Protein AF-A0A6S4QCV6-F1 (afdb_monomer_lite)

Radius of gyration: 23.63 Å; chains: 1; bounding box: 68×60×71 Å

Sequence (321 aa):
MRILWLSKLSMKSLEKSSGHCVLSWNPIVKKLLGVVIVMAWLGLLGCGGGIDGEETAILPGNSSDLCLVDSFVTAVLVFPANDLSHMRRGTLTICAVSGVPSNKIEHAARVAAQWLDNDQDGSIDNTNVAMNLLSNRATVFLLQTASQEEFIENQLAAKYSDPDNLGVMFQTLYATETHLISTLAERDASGEEIHHILSDSGWENVGNFSQRLDAAYNEATNSTPSLWVYNDPTCNRECQKTEFLYTSVAAYLGSEPDLQANELKIPAADRTGQASAQAWLNANLEQIYNLIHTTTGYPNQIWPNGQYPHTQNIVIESTSP

Secondary structure (DSSP, 8-state):
-----------------------PPPTTGGGS------------------------------GGGTS-STTEEEEEE----TT-TT--S-SEEEEEETTS-HHHHHHHHHHHHHHHSSS-SSS-S-HHHHHHHHHTT-EEEEES-HHHHHHHHHHHHHHHT-TT--SS-EEEEETTT--SS--SSS--THHHHHHHHIIIIIITTSTTHHHHHHHHHHHHHHT-TTTB----TT--HHHHHHHHHHHHHHHHHT-TTGGGSSSB---GGG-SSHHHHHHHHHHH-HHHHHHHHHSTTSS-S----S--S-GGG-EEE----

Structure (mmCIF, N/CA/C/O backbone):
data_AF-A0A6S4QCV6-F1
#
_entry.id   AF-A0A6S4QCV6-F1
#
loop_
_atom_site.group_PDB
_atom_site.id
_atom_site.type_symbol
_atom_site.label_atom_id
_atom_site.label_alt_id
_atom_site.label_comp_id
_atom_site.label_asym_id
_atom_site.label_entity_id
_atom_site.label_seq_id
_atom_site.pdbx_PDB_ins_code
_atom_site.Cartn_x
_atom_site.Cartn_y
_atom_site.Cartn_z
_atom_site.occupancy
_atom_site.B_iso_or_equiv
_atom_site.auth_seq_id
_atom_site.auth_comp_id
_atom_site.auth_asym_id
_atom_site.auth_atom_id
_atom_site.pdbx_PDB_model_num
ATOM 1 N N . MET A 1 1 ? 4.907 12.580 5.382 1.00 33.19 1 MET A N 1
ATOM 2 C CA . MET A 1 1 ? 4.238 11.406 5.999 1.00 33.19 1 MET A CA 1
ATOM 3 C C . MET A 1 1 ? 5.115 10.872 7.136 1.00 33.19 1 MET A C 1
ATOM 5 O O . MET A 1 1 ? 6.306 10.686 6.910 1.00 33.19 1 MET A O 1
ATOM 9 N N . ARG A 1 2 ? 4.624 10.737 8.380 1.00 27.62 2 ARG A N 1
ATOM 10 C CA . ARG A 1 2 ? 5.453 10.316 9.535 1.00 27.62 2 ARG A CA 1
ATOM 11 C C . ARG A 1 2 ? 5.216 8.845 9.873 1.00 27.62 2 ARG A C 1
ATOM 13 O O . ARG A 1 2 ? 4.431 8.528 10.751 1.00 27.62 2 ARG A O 1
ATOM 20 N N . ILE A 1 3 ? 5.967 7.953 9.237 1.00 35.06 3 ILE A N 1
ATOM 21 C CA . ILE A 1 3 ? 6.127 6.589 9.752 1.00 35.06 3 ILE A CA 1
ATOM 22 C C . ILE A 1 3 ? 7.257 6.637 10.794 1.00 35.06 3 ILE A C 1
ATOM 24 O O . ILE A 1 3 ? 8.436 6.797 10.460 1.00 35.06 3 ILE A O 1
ATOM 28 N N . LEU A 1 4 ? 6.902 6.586 12.080 1.00 29.02 4 LEU A N 1
ATOM 29 C CA . LEU A 1 4 ? 7.851 6.561 13.197 1.00 29.02 4 LEU A CA 1
ATOM 30 C C . LEU A 1 4 ? 8.534 5.184 13.282 1.00 29.02 4 LEU A C 1
ATOM 32 O O . LEU A 1 4 ? 8.076 4.299 13.993 1.00 29.02 4 LEU A O 1
ATOM 36 N N . TRP A 1 5 ? 9.669 5.017 12.598 1.00 32.56 5 TRP A N 1
ATOM 37 C CA . TRP A 1 5 ? 10.605 3.917 12.862 1.00 32.56 5 TRP A CA 1
ATOM 38 C C . TRP A 1 5 ? 11.826 4.415 13.641 1.00 32.56 5 TRP A C 1
ATOM 40 O O . TRP A 1 5 ? 12.666 5.172 13.144 1.00 32.56 5 TRP A O 1
ATOM 50 N N . LEU A 1 6 ? 11.944 3.953 14.885 1.00 28.02 6 LEU A N 1
ATOM 51 C CA . LEU A 1 6 ? 13.104 4.154 15.748 1.00 28.02 6 LEU A CA 1
ATOM 52 C C . LEU A 1 6 ? 14.199 3.140 15.419 1.00 28.02 6 LEU A C 1
ATOM 54 O O . LEU A 1 6 ? 14.321 2.094 16.050 1.00 28.02 6 LEU A O 1
ATOM 58 N N . SER A 1 7 ? 15.066 3.473 14.466 1.00 23.92 7 SER A N 1
ATOM 59 C CA . SER A 1 7 ? 16.320 2.742 14.273 1.00 23.92 7 SER A CA 1
ATOM 60 C C . SER A 1 7 ? 17.499 3.542 14.834 1.00 23.92 7 SER A C 1
ATOM 62 O O . SER A 1 7 ? 18.090 4.387 14.157 1.00 23.92 7 SER A O 1
ATOM 64 N N . LYS A 1 8 ? 17.903 3.260 16.074 1.00 28.30 8 LYS A N 1
ATOM 65 C CA . LYS A 1 8 ? 19.250 3.594 16.559 1.00 28.30 8 LYS A CA 1
ATOM 66 C C . LYS A 1 8 ? 19.809 2.428 17.347 1.00 28.30 8 LYS A C 1
ATOM 68 O O . LYS A 1 8 ? 19.579 2.353 18.539 1.00 28.30 8 LYS A O 1
ATOM 73 N N . LEU A 1 9 ? 20.639 1.611 16.705 1.00 25.14 9 LEU A N 1
ATOM 74 C CA . LEU A 1 9 ? 21.784 0.967 17.352 1.00 25.14 9 LEU A CA 1
ATOM 75 C C . LEU A 1 9 ? 22.876 0.743 16.293 1.00 25.14 9 LEU A C 1
ATOM 77 O O . LEU A 1 9 ? 22.906 -0.242 15.566 1.00 25.14 9 LEU A O 1
ATOM 81 N N . SER A 1 10 ? 23.774 1.724 16.198 1.00 26.28 10 SER A N 1
ATOM 82 C CA . SER A 1 10 ? 25.042 1.626 15.475 1.00 26.28 10 SER A CA 1
ATOM 83 C C . SER A 1 10 ? 26.032 0.831 16.334 1.00 26.28 10 SER A C 1
ATOM 85 O O . SER A 1 10 ? 26.382 1.259 17.435 1.00 26.28 10 SER A O 1
ATOM 87 N N . MET A 1 11 ? 26.491 -0.323 15.843 1.00 22.55 11 MET A N 1
ATOM 88 C CA . MET A 1 11 ? 27.615 -1.057 16.433 1.00 22.55 11 MET A CA 1
ATOM 89 C C . MET A 1 11 ? 28.914 -0.277 16.196 1.00 22.55 11 MET A C 1
ATOM 91 O O . MET A 1 11 ? 29.444 -0.257 15.086 1.00 22.55 11 MET A O 1
ATOM 95 N N . LYS A 1 12 ? 29.463 0.340 17.248 1.00 27.97 12 LYS A N 1
ATOM 96 C CA . LYS A 1 12 ? 30.867 0.768 17.263 1.00 27.97 12 LYS A CA 1
ATOM 97 C C . LYS A 1 12 ? 31.757 -0.385 17.737 1.00 27.97 12 LYS A C 1
ATOM 99 O O . LYS A 1 12 ? 31.546 -0.951 18.803 1.00 27.97 12 LYS A O 1
ATOM 104 N N . SER A 1 13 ? 32.739 -0.688 16.893 1.00 25.78 13 SER A N 1
ATOM 105 C CA . SER A 1 13 ? 33.947 -1.495 17.099 1.00 25.78 13 SER A CA 1
ATOM 106 C C . SER A 1 13 ? 34.494 -1.513 18.539 1.00 25.78 13 SER A C 1
ATOM 108 O O . SER A 1 13 ? 34.640 -0.460 19.157 1.00 25.78 13 SER A O 1
ATOM 110 N N . LEU A 1 14 ? 34.877 -2.701 19.028 1.00 26.27 14 LEU A N 1
ATOM 111 C CA . LEU A 1 14 ? 35.610 -2.915 20.282 1.00 26.27 14 LEU A CA 1
ATOM 112 C C . LEU A 1 14 ? 37.099 -3.182 19.998 1.00 26.27 14 LEU A C 1
ATOM 114 O O . LEU A 1 14 ? 37.444 -4.188 19.380 1.00 26.27 14 LEU A O 1
ATOM 118 N N . GLU A 1 15 ? 37.975 -2.314 20.509 1.00 27.70 15 GLU A N 1
ATOM 119 C CA . GLU A 1 15 ? 39.408 -2.583 20.684 1.00 27.70 15 GLU A CA 1
ATOM 120 C C . GLU A 1 15 ? 39.693 -3.182 22.074 1.00 27.70 15 GLU A C 1
ATOM 122 O O . GLU A 1 15 ? 38.931 -3.021 23.027 1.00 27.70 15 GLU A O 1
ATOM 127 N N . LYS A 1 16 ? 40.807 -3.911 22.176 1.00 29.66 16 LYS A N 1
ATOM 128 C CA . LYS A 1 16 ? 41.158 -4.831 23.266 1.00 29.66 16 LYS A CA 1
ATOM 129 C C . LYS A 1 16 ? 42.363 -4.289 24.047 1.00 29.66 16 LYS A C 1
ATOM 131 O O . LYS A 1 16 ? 43.403 -4.088 23.429 1.00 29.66 16 LYS A O 1
ATOM 136 N N . SER A 1 17 ? 42.309 -4.186 25.383 1.00 28.61 17 SER A N 1
ATOM 137 C CA . SER A 1 17 ? 43.532 -4.276 26.207 1.00 28.61 17 SER A CA 1
ATOM 138 C C . SER A 1 17 ? 43.306 -4.689 27.677 1.00 28.61 17 SER A C 1
ATOM 140 O O . SER A 1 17 ? 42.372 -4.267 28.350 1.00 28.61 17 SER A O 1
ATOM 142 N N . SER A 1 18 ? 44.215 -5.566 28.130 1.00 32.34 18 SER A N 1
ATOM 143 C CA . SER A 1 18 ? 44.659 -5.859 29.509 1.00 32.34 18 SER A CA 1
ATOM 144 C C . SER A 1 18 ? 43.649 -6.313 30.583 1.00 32.34 18 SER A C 1
ATOM 146 O O . SER A 1 18 ? 43.417 -5.641 31.578 1.00 32.34 18 SER A O 1
ATOM 148 N N . GLY A 1 19 ? 43.170 -7.553 30.446 1.00 42.94 19 GLY A N 1
ATOM 149 C CA . GLY A 1 19 ? 43.656 -8.651 31.295 1.00 42.94 19 GLY A CA 1
ATOM 150 C C . GLY A 1 19 ? 43.330 -8.674 32.792 1.00 42.94 19 GLY A C 1
ATOM 151 O O . GLY A 1 19 ? 44.271 -8.753 33.558 1.00 42.94 19 GLY A O 1
ATOM 152 N N . HIS A 1 20 ? 42.058 -8.764 33.197 1.00 31.47 20 HIS A N 1
ATOM 153 C CA . HIS A 1 20 ? 41.617 -9.448 34.432 1.00 31.47 20 HIS A CA 1
ATOM 154 C C . HIS A 1 20 ? 40.180 -9.984 34.230 1.00 31.47 20 HIS A C 1
ATOM 156 O O . HIS A 1 20 ? 39.293 -9.235 33.830 1.00 31.47 20 HIS A O 1
ATOM 162 N N . CYS A 1 21 ? 39.938 -11.282 34.469 1.00 26.16 21 CYS A N 1
ATOM 163 C CA . CYS A 1 21 ? 38.606 -11.897 34.364 1.00 26.16 21 CYS A CA 1
ATOM 164 C C . CYS A 1 21 ? 37.824 -11.724 35.674 1.00 26.16 21 CYS A C 1
ATOM 166 O O . CYS A 1 21 ? 38.122 -12.386 36.665 1.00 26.16 21 CYS A O 1
ATOM 168 N N . VAL A 1 22 ? 36.796 -10.877 35.656 1.00 29.66 22 VAL A N 1
ATOM 169 C CA . VAL A 1 22 ? 35.708 -10.867 36.642 1.00 29.66 22 VAL A CA 1
ATOM 170 C C . VAL A 1 22 ? 34.430 -11.205 35.880 1.00 29.66 22 VAL A C 1
ATOM 172 O O . VAL A 1 22 ? 34.090 -10.521 34.918 1.00 29.66 22 VAL A O 1
ATOM 175 N N . LEU A 1 23 ? 33.731 -12.268 36.283 1.00 26.03 23 LEU A N 1
ATOM 176 C CA . LEU A 1 23 ? 32.391 -12.578 35.779 1.00 26.03 23 LEU A CA 1
ATOM 177 C C . LEU A 1 23 ? 31.401 -11.561 36.365 1.00 26.03 23 LEU A C 1
ATOM 179 O O . LEU A 1 23 ? 30.825 -11.791 37.427 1.00 26.03 23 LEU A O 1
ATOM 183 N N . SER A 1 24 ? 31.210 -10.431 35.685 1.00 29.61 24 SER A N 1
ATOM 184 C CA . SER A 1 24 ? 30.018 -9.602 35.859 1.00 29.61 24 SER A CA 1
ATOM 185 C C . SER A 1 24 ? 29.002 -9.992 34.786 1.00 29.61 24 SER A C 1
ATOM 187 O O . SER A 1 24 ? 29.284 -10.003 33.589 1.00 29.61 24 SER A O 1
ATOM 189 N N . TRP A 1 25 ? 27.811 -10.392 35.222 1.00 29.80 25 TRP A N 1
ATOM 190 C CA . TRP A 1 25 ? 26.734 -10.763 34.315 1.00 29.80 25 TRP A CA 1
ATOM 191 C C . TRP A 1 25 ? 25.983 -9.509 33.870 1.00 29.80 25 TRP A C 1
ATOM 193 O O . TRP A 1 25 ? 25.491 -8.745 34.699 1.00 29.80 25 TRP A O 1
ATOM 203 N N . ASN A 1 26 ? 25.869 -9.326 32.554 1.00 30.88 26 ASN A N 1
ATOM 204 C CA . ASN A 1 26 ? 24.951 -8.373 31.940 1.00 30.88 26 ASN A CA 1
ATOM 205 C C . ASN A 1 26 ? 23.501 -8.872 32.154 1.00 30.88 26 ASN A C 1
ATOM 207 O O . ASN A 1 26 ? 23.207 -10.017 31.792 1.00 30.88 26 ASN A O 1
ATOM 211 N N . PRO A 1 27 ? 22.583 -8.062 32.717 1.00 34.72 27 PRO A N 1
ATOM 212 C CA . PRO A 1 27 ? 21.213 -8.486 33.019 1.00 34.72 27 PRO A CA 1
ATOM 213 C C . PRO A 1 27 ? 20.354 -8.829 31.785 1.00 34.72 27 PRO A C 1
ATOM 215 O O . PRO A 1 27 ? 19.259 -9.362 31.949 1.00 34.72 27 PRO A O 1
ATOM 218 N N . ILE A 1 28 ? 20.843 -8.613 30.561 1.00 38.59 28 ILE A N 1
ATOM 219 C CA . ILE A 1 28 ? 20.103 -8.893 29.318 1.00 38.59 28 ILE A CA 1
ATOM 220 C C . ILE A 1 28 ? 20.232 -10.364 28.860 1.00 38.59 28 ILE A C 1
ATOM 222 O O . ILE A 1 28 ? 19.346 -10.884 28.189 1.00 38.59 28 ILE A O 1
ATOM 226 N N . VAL A 1 29 ? 21.253 -11.111 29.298 1.00 34.09 29 VAL A N 1
ATOM 227 C CA . VAL A 1 29 ? 21.461 -12.511 28.848 1.00 34.09 29 VAL A CA 1
ATOM 228 C C . VAL A 1 29 ? 20.563 -13.522 29.590 1.00 34.09 29 VAL A C 1
ATOM 230 O O . VAL A 1 29 ? 20.443 -14.674 29.183 1.00 34.09 29 VAL A O 1
ATOM 233 N N . LYS A 1 30 ? 19.837 -13.102 30.637 1.00 31.70 30 LYS A N 1
ATOM 234 C CA . LYS A 1 30 ? 18.899 -13.977 31.368 1.00 31.70 30 LYS A CA 1
ATOM 235 C C . LYS A 1 30 ? 17.559 -14.236 30.665 1.00 31.70 30 LYS A C 1
ATOM 237 O O . LYS A 1 30 ? 16.805 -15.068 31.156 1.00 31.70 30 LYS A O 1
ATOM 242 N N . LYS A 1 31 ? 17.246 -13.569 29.548 1.00 36.56 31 LYS A N 1
ATOM 243 C CA . LYS A 1 31 ? 15.941 -13.717 28.871 1.00 36.56 31 LYS A CA 1
ATOM 244 C C . LYS A 1 31 ? 15.960 -14.444 27.521 1.00 36.56 31 LYS A C 1
ATOM 246 O O . LYS A 1 31 ? 14.907 -14.552 26.912 1.00 36.56 31 LYS A O 1
ATOM 251 N N . LEU A 1 32 ? 17.096 -14.995 27.075 1.00 33.38 32 LEU A N 1
ATOM 252 C CA . LEU A 1 32 ? 17.177 -15.674 25.766 1.00 33.38 32 LEU A CA 1
ATOM 253 C C . LEU A 1 32 ? 17.722 -17.112 25.770 1.00 33.38 32 LEU A C 1
ATOM 255 O O . LEU A 1 32 ? 17.816 -17.717 24.710 1.00 33.38 32 LEU A O 1
ATOM 259 N N . LEU A 1 33 ? 17.996 -17.720 26.928 1.00 35.09 33 LEU A N 1
ATOM 260 C CA . LEU A 1 33 ? 18.193 -19.174 27.022 1.00 35.09 33 LEU A CA 1
ATOM 261 C C . LEU A 1 33 ? 17.576 -19.718 28.318 1.00 35.09 33 LEU A C 1
ATOM 263 O O . LEU A 1 33 ? 18.240 -19.856 29.344 1.00 35.09 33 LEU A O 1
ATOM 267 N N . GL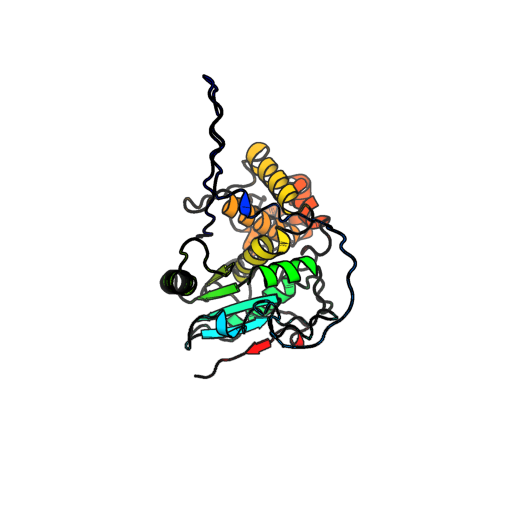Y A 1 34 ? 16.279 -20.024 28.253 1.00 27.00 34 GLY A N 1
ATOM 268 C CA . GLY A 1 34 ? 15.604 -20.911 29.195 1.00 27.00 34 GLY A CA 1
ATOM 269 C C . GLY A 1 34 ? 15.954 -22.354 28.850 1.00 27.00 34 GLY A C 1
ATOM 270 O O . GLY A 1 34 ? 15.522 -22.897 27.841 1.00 27.00 34 GLY A O 1
ATOM 271 N N . VAL A 1 35 ? 16.820 -22.928 29.669 1.00 32.28 35 VAL A N 1
ATOM 272 C CA . VAL A 1 35 ? 17.455 -24.230 29.510 1.00 32.28 35 VAL A CA 1
ATOM 273 C C . VAL A 1 35 ? 16.445 -25.379 29.658 1.00 32.28 35 VAL A C 1
ATOM 275 O O . VAL A 1 35 ? 15.778 -25.500 30.683 1.00 32.28 35 VAL A O 1
ATOM 278 N N . VAL A 1 36 ? 16.426 -26.292 28.680 1.00 32.59 36 VAL A N 1
ATOM 279 C CA . VAL A 1 36 ? 15.958 -27.676 28.851 1.00 32.59 36 VAL A CA 1
ATOM 280 C C . VAL A 1 36 ? 16.928 -28.381 29.808 1.00 32.59 36 VAL A C 1
ATOM 282 O O . VAL A 1 36 ? 17.986 -28.850 29.397 1.00 32.59 36 VAL A O 1
ATOM 285 N N . ILE A 1 37 ? 16.602 -28.429 31.102 1.00 29.22 37 ILE A N 1
ATOM 286 C CA . ILE A 1 37 ? 17.205 -29.382 32.045 1.00 29.22 37 ILE A CA 1
ATOM 287 C C . ILE A 1 37 ? 16.199 -30.516 32.225 1.00 29.22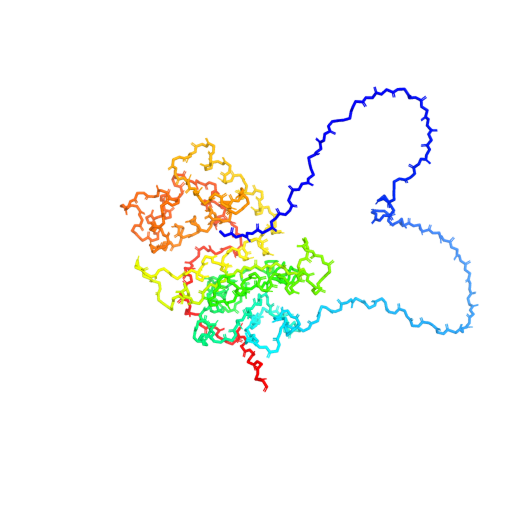 37 ILE A C 1
ATOM 289 O O . ILE A 1 37 ? 15.231 -30.412 32.973 1.00 29.22 37 ILE A O 1
ATOM 293 N N . VAL A 1 38 ? 16.445 -31.620 31.522 1.00 29.52 38 VAL A N 1
ATOM 294 C CA . VAL A 1 38 ? 15.865 -32.921 31.855 1.00 29.52 38 VAL A CA 1
ATOM 295 C C . VAL A 1 38 ? 16.668 -33.462 33.036 1.00 29.52 38 VAL A C 1
ATOM 297 O O . VAL A 1 38 ? 17.758 -33.999 32.863 1.00 29.52 38 VAL A O 1
ATOM 300 N N . MET A 1 39 ? 16.150 -33.294 34.250 1.00 30.69 39 MET A N 1
ATOM 301 C CA . MET A 1 39 ? 16.602 -34.051 35.417 1.00 30.69 39 MET A CA 1
ATOM 302 C C . MET A 1 39 ? 15.559 -35.123 35.703 1.00 30.69 39 MET A C 1
ATOM 304 O O . MET A 1 39 ? 14.473 -34.848 36.205 1.00 30.69 39 MET A O 1
ATOM 308 N N . ALA A 1 40 ? 15.898 -36.357 35.340 1.00 30.25 40 ALA A N 1
ATOM 309 C CA . ALA A 1 40 ? 15.149 -37.539 35.719 1.00 30.25 40 ALA A CA 1
ATOM 310 C C . ALA A 1 40 ? 15.237 -37.744 37.238 1.00 30.25 40 ALA A C 1
ATOM 312 O O . ALA A 1 40 ? 16.329 -37.944 37.765 1.00 30.25 40 ALA A O 1
ATOM 313 N N . TRP A 1 41 ? 14.092 -37.756 37.920 1.00 25.47 41 TRP A N 1
ATOM 314 C CA . TRP A 1 41 ? 13.926 -38.400 39.222 1.00 25.47 41 TRP A CA 1
ATOM 315 C C . TRP A 1 41 ? 12.575 -39.123 39.257 1.00 25.47 41 TRP A C 1
ATOM 317 O O . TRP A 1 41 ? 11.513 -38.520 39.133 1.00 25.47 41 TRP A O 1
ATOM 327 N N . LEU A 1 42 ? 12.652 -40.448 39.385 1.00 31.55 42 LEU A N 1
ATOM 328 C CA . LEU A 1 42 ? 11.553 -41.358 39.702 1.00 31.55 42 LEU A CA 1
ATOM 329 C C . LEU A 1 42 ? 11.136 -41.174 41.170 1.00 31.55 42 LEU A C 1
ATOM 331 O O . LEU A 1 42 ? 11.999 -41.187 42.046 1.00 31.55 42 LEU A O 1
ATOM 335 N N . GLY A 1 43 ? 9.831 -41.101 41.455 1.00 28.83 43 GLY A N 1
ATOM 336 C CA . GLY A 1 43 ? 9.325 -41.157 42.832 1.00 28.83 43 GLY A CA 1
ATOM 337 C C . GLY A 1 43 ? 7.820 -40.914 42.985 1.00 28.83 43 GLY A C 1
ATOM 338 O O . GLY A 1 43 ? 7.352 -39.794 42.867 1.00 28.83 43 GLY A O 1
ATOM 339 N N . LEU A 1 44 ? 7.099 -42.001 43.255 1.00 30.12 44 LEU A N 1
ATOM 340 C CA . LEU A 1 44 ? 5.659 -42.206 43.475 1.00 30.12 44 LEU A CA 1
ATOM 341 C C . LEU A 1 44 ? 4.894 -41.252 44.435 1.00 30.12 44 LEU A C 1
ATOM 343 O O . LEU A 1 44 ? 5.386 -40.917 45.504 1.00 30.12 44 LEU A O 1
ATOM 347 N N . LEU A 1 45 ? 3.615 -41.034 44.072 1.00 31.78 45 LEU A N 1
ATOM 348 C CA . LEU A 1 45 ? 2.367 -40.963 44.875 1.00 31.78 45 LEU A CA 1
ATOM 349 C C . LEU A 1 45 ? 2.255 -40.007 46.085 1.00 31.78 45 LEU A C 1
ATOM 351 O O . LEU A 1 45 ? 2.879 -40.213 47.120 1.00 31.78 45 LEU A O 1
ATOM 355 N N . GLY A 1 46 ? 1.251 -39.117 46.038 1.00 25.36 46 GLY A N 1
ATOM 356 C CA . GLY A 1 46 ? 0.617 -38.558 47.242 1.00 25.36 46 GLY A CA 1
ATOM 357 C C . GLY A 1 46 ? -0.267 -37.332 46.986 1.00 25.36 46 GLY A C 1
ATOM 358 O O . GLY A 1 46 ? 0.224 -36.301 46.554 1.00 25.36 46 GLY A O 1
ATOM 359 N N . CYS A 1 47 ? -1.569 -37.461 47.249 1.00 28.30 47 CYS A N 1
ATOM 360 C CA . CYS A 1 47 ? -2.630 -36.471 47.039 1.00 28.30 47 CYS A CA 1
ATOM 361 C C . CYS A 1 47 ? -2.438 -35.113 47.744 1.00 28.30 47 CYS A C 1
ATOM 363 O O . CYS A 1 47 ? -2.054 -35.076 48.910 1.00 28.30 47 CYS A O 1
ATOM 365 N N . GLY A 1 48 ? -2.948 -34.045 47.114 1.00 26.69 48 GLY A N 1
ATOM 366 C CA . GLY A 1 48 ? -3.601 -32.937 47.823 1.00 26.69 48 GLY A CA 1
ATOM 367 C C . GLY A 1 48 ? -3.110 -31.530 47.477 1.00 26.69 48 GLY A C 1
ATOM 368 O O . GLY A 1 48 ? -1.943 -31.216 47.663 1.00 26.69 48 GLY A O 1
ATOM 369 N N . GLY A 1 49 ? -4.054 -30.666 47.087 1.00 25.12 49 GLY A N 1
ATOM 370 C CA . GLY A 1 49 ? -3.910 -29.207 47.129 1.00 25.12 49 GLY A CA 1
ATOM 371 C C . GLY A 1 49 ? -3.799 -28.555 45.756 1.00 25.12 49 GLY A C 1
ATOM 372 O O . GLY A 1 49 ? -2.741 -28.583 45.140 1.00 25.12 49 GLY A O 1
ATOM 373 N N . GLY A 1 50 ? -4.905 -27.973 45.289 1.00 31.92 50 GLY A N 1
ATOM 374 C CA . GLY A 1 50 ? -4.949 -27.203 44.053 1.00 31.92 50 GLY A CA 1
ATOM 375 C C . GLY A 1 50 ? -4.107 -25.934 44.124 1.00 31.92 50 GLY A C 1
ATOM 376 O O . GLY A 1 50 ? -4.002 -25.307 45.177 1.00 31.92 50 GLY A O 1
ATOM 377 N N . ILE A 1 51 ? -3.557 -25.559 42.975 1.00 29.23 51 ILE A N 1
ATOM 378 C CA . ILE A 1 51 ? -3.252 -24.174 42.644 1.00 29.23 51 ILE A CA 1
ATOM 379 C C . ILE A 1 51 ? -3.500 -24.047 41.147 1.00 29.23 51 ILE A C 1
ATOM 381 O O . ILE A 1 51 ? -2.779 -24.623 40.331 1.00 29.23 51 ILE A O 1
ATOM 385 N N . ASP A 1 52 ? -4.576 -23.345 40.827 1.00 31.66 52 ASP A N 1
ATOM 386 C CA . ASP A 1 52 ? -4.870 -22.858 39.495 1.00 31.66 52 ASP A CA 1
ATOM 387 C C . ASP A 1 52 ? -3.724 -21.936 39.068 1.00 31.66 52 ASP A C 1
ATOM 389 O O . ASP A 1 52 ? -3.313 -21.027 39.792 1.00 31.66 52 ASP A O 1
ATOM 393 N N . GLY A 1 53 ? -3.173 -22.219 37.900 1.00 27.42 53 GLY A N 1
ATOM 394 C CA . GLY A 1 53 ? -2.072 -21.484 37.300 1.00 27.42 53 GLY A CA 1
ATOM 395 C C . GLY A 1 53 ? -2.071 -21.744 35.808 1.00 27.42 53 GLY A C 1
ATOM 396 O O . GLY A 1 53 ? -1.046 -22.100 35.237 1.00 27.42 53 GLY A O 1
ATOM 397 N N . GLU A 1 54 ? -3.254 -21.650 35.201 1.00 28.83 54 GLU A N 1
ATOM 398 C CA . GLU A 1 54 ? -3.371 -21.449 33.769 1.00 28.83 54 GLU A CA 1
ATOM 399 C C . GLU A 1 54 ? -2.637 -20.137 33.480 1.00 28.83 54 GLU A C 1
ATOM 401 O O . GLU A 1 54 ? -3.037 -19.061 33.936 1.00 28.83 54 GLU A O 1
ATOM 406 N N . GLU A 1 55 ? -1.483 -20.246 32.825 1.00 26.44 55 GLU A N 1
ATOM 407 C CA . GLU A 1 55 ? -0.821 -19.120 32.192 1.00 26.44 55 GLU A CA 1
ATOM 408 C C . GLU A 1 55 ? -1.835 -18.562 31.197 1.00 26.44 55 GLU A C 1
ATOM 410 O O . GLU A 1 55 ? -2.033 -19.084 30.101 1.00 26.44 55 GLU A O 1
ATOM 415 N N . THR A 1 56 ? -2.576 -17.556 31.656 1.00 25.16 56 THR A N 1
ATOM 416 C CA . THR A 1 56 ? -3.510 -16.798 30.844 1.00 25.16 56 THR A CA 1
ATOM 417 C C . THR A 1 56 ? -2.666 -16.109 29.792 1.00 25.16 56 THR A C 1
ATOM 419 O O . THR A 1 56 ? -2.099 -15.039 30.011 1.00 25.16 56 THR A O 1
ATOM 422 N N . ALA A 1 57 ? -2.555 -16.750 28.629 1.00 24.70 57 ALA A N 1
ATOM 423 C CA . ALA A 1 57 ? -2.278 -16.042 27.401 1.00 24.70 57 ALA A CA 1
ATOM 424 C C . ALA A 1 57 ? -3.217 -14.835 27.413 1.00 24.70 57 ALA A C 1
ATOM 426 O O . ALA A 1 57 ? -4.436 -15.003 27.514 1.00 24.70 57 ALA A O 1
ATOM 427 N N . ILE A 1 58 ? -2.653 -13.627 27.420 1.00 27.75 58 ILE A N 1
ATOM 428 C CA . ILE A 1 58 ? -3.432 -12.405 27.269 1.00 27.75 58 ILE A CA 1
ATOM 429 C C . ILE A 1 58 ? -4.127 -12.558 25.921 1.00 27.75 58 ILE A C 1
ATOM 431 O O . ILE A 1 58 ? -3.516 -12.350 24.873 1.00 27.75 58 ILE A O 1
ATOM 435 N N . LEU A 1 59 ? -5.385 -13.002 25.949 1.00 31.27 59 LEU A N 1
ATOM 436 C CA . LEU A 1 59 ? -6.246 -12.991 24.785 1.00 31.27 59 LEU A CA 1
ATOM 437 C C . LEU A 1 59 ? -6.239 -11.541 24.325 1.00 31.27 59 LEU A C 1
ATOM 439 O O . LEU A 1 59 ? -6.552 -10.650 25.126 1.00 31.27 59 LEU A O 1
ATOM 443 N N . PRO A 1 60 ? -5.819 -11.257 23.091 1.00 39.12 60 PRO A N 1
ATOM 444 C CA . PRO A 1 60 ? -5.795 -9.883 22.666 1.00 39.12 60 PRO A CA 1
ATOM 445 C C . PRO A 1 60 ? -7.277 -9.424 22.691 1.00 39.12 60 PRO A C 1
ATOM 447 O O . PRO A 1 60 ? -8.143 -10.087 22.124 1.00 39.12 60 PRO A O 1
ATOM 450 N N . GLY A 1 61 ? -7.564 -8.300 23.380 1.00 39.81 61 GLY A N 1
ATOM 451 C CA . GLY A 1 61 ? -8.896 -7.699 23.654 1.00 39.81 61 GLY A CA 1
ATOM 452 C C . GLY A 1 61 ? -9.839 -7.417 22.462 1.00 39.81 61 GLY A C 1
ATOM 453 O O . GLY A 1 61 ? -9.666 -7.947 21.374 1.00 39.81 61 GLY A O 1
ATOM 454 N N . ASN A 1 62 ? -10.882 -6.616 22.617 1.00 48.09 62 ASN A N 1
ATOM 455 C CA . ASN A 1 62 ? -11.863 -6.420 21.538 1.00 48.09 62 ASN A CA 1
ATOM 456 C C . ASN A 1 62 ? -11.356 -5.418 20.469 1.00 48.09 62 ASN A C 1
ATOM 458 O O . ASN A 1 62 ? -10.476 -4.609 20.763 1.00 48.09 62 ASN A O 1
ATOM 462 N N . SER A 1 63 ? -11.894 -5.429 19.241 1.00 50.19 63 SER A N 1
ATOM 463 C CA . SER A 1 63 ? -11.629 -4.390 18.213 1.00 50.19 63 SER A CA 1
ATOM 464 C C . SER A 1 63 ? -11.958 -2.977 18.725 1.00 50.19 63 SER A C 1
ATOM 466 O O . SER A 1 63 ? -11.255 -2.016 18.419 1.00 50.19 63 SER A O 1
ATOM 468 N N . SER A 1 64 ? -12.962 -2.863 19.599 1.00 50.31 64 SER A N 1
ATOM 469 C CA . SER A 1 64 ? -13.315 -1.628 20.307 1.00 50.31 64 SER A CA 1
ATOM 470 C C . SER A 1 64 ? -12.184 -1.084 21.189 1.00 50.31 64 SER A C 1
ATOM 472 O O . SER A 1 64 ? -12.095 0.122 21.394 1.00 50.31 64 SER A O 1
ATOM 474 N N . ASP A 1 65 ? -11.272 -1.938 21.674 1.00 57.34 65 ASP A N 1
ATOM 475 C CA . ASP A 1 65 ? -10.138 -1.503 22.499 1.00 57.34 65 ASP A CA 1
ATOM 476 C C . ASP A 1 65 ? -9.019 -0.861 21.661 1.00 57.34 65 ASP A C 1
ATOM 478 O O . ASP A 1 65 ? -8.114 -0.238 22.226 1.00 57.34 65 ASP A O 1
ATOM 482 N N . LEU A 1 66 ? -9.044 -1.018 20.331 1.00 61.91 66 LEU A N 1
ATOM 483 C CA . LEU A 1 66 ? -8.068 -0.438 19.403 1.00 61.91 66 LEU A CA 1
ATOM 484 C C . LEU A 1 66 ? -8.430 0.988 18.984 1.00 61.91 66 LEU A C 1
ATOM 486 O O . LEU A 1 66 ? -7.543 1.832 18.938 1.00 61.91 66 LEU A O 1
ATOM 490 N N . CYS A 1 67 ? -9.714 1.291 18.771 1.00 69.31 67 CYS A N 1
ATOM 491 C CA . CYS A 1 67 ? -10.161 2.620 18.323 1.00 69.31 67 CYS A CA 1
ATOM 492 C C . CYS A 1 67 ? -10.253 3.684 19.437 1.00 69.31 67 CYS A C 1
ATOM 494 O O . CYS A 1 67 ? -10.832 4.745 19.238 1.00 69.31 67 CYS A O 1
ATOM 496 N N . LEU A 1 68 ? -9.635 3.398 20.587 1.00 57.44 68 LEU A N 1
ATOM 497 C CA . LEU A 1 68 ? -9.245 4.271 21.702 1.00 57.44 68 LEU A CA 1
ATOM 498 C C . LEU A 1 68 ? -10.244 5.249 22.341 1.00 57.44 68 LEU A C 1
ATOM 500 O O . LEU A 1 68 ? -9.885 5.799 23.384 1.00 57.44 68 LEU A O 1
ATOM 504 N N . VAL A 1 69 ? -11.450 5.493 21.826 1.00 50.22 69 VAL A N 1
ATOM 505 C CA . VAL A 1 69 ? -12.329 6.518 22.415 1.00 50.22 69 VAL A CA 1
ATOM 506 C C . VAL A 1 69 ? -13.809 6.304 22.085 1.00 50.22 69 VAL A C 1
ATOM 508 O O . VAL A 1 69 ? -14.148 5.922 20.967 1.00 50.22 69 VAL A O 1
ATOM 511 N N . ASP A 1 70 ? -14.691 6.678 23.019 1.00 46.31 70 ASP A N 1
ATOM 512 C CA . ASP A 1 70 ? -16.169 6.656 22.924 1.00 46.31 70 ASP A CA 1
ATOM 513 C C . ASP A 1 70 ? -16.753 7.614 21.848 1.00 46.31 70 ASP A C 1
ATOM 515 O O . ASP A 1 70 ? -17.918 8.000 21.886 1.00 46.31 70 ASP A O 1
ATOM 519 N N . SER A 1 71 ? -15.938 8.082 20.897 1.00 45.81 71 SER A N 1
ATOM 520 C CA . SER A 1 71 ? -16.292 9.070 19.859 1.00 45.81 71 SER A CA 1
ATOM 521 C C . SER A 1 71 ? -15.805 8.682 18.456 1.00 45.81 71 SER A C 1
ATOM 523 O O . SER A 1 71 ? -15.773 9.525 17.558 1.00 45.81 71 SER A O 1
ATOM 525 N N . PHE A 1 72 ? -15.401 7.427 18.265 1.00 51.41 72 PHE A N 1
ATOM 526 C CA . PHE A 1 72 ? -14.988 6.875 16.974 1.00 51.41 72 PHE A CA 1
ATOM 527 C C . PHE A 1 72 ? -16.067 5.941 16.440 1.00 51.41 72 PHE A C 1
ATOM 529 O O . PHE A 1 72 ? -16.709 5.251 17.226 1.00 51.41 72 PHE A O 1
ATOM 536 N N . VAL A 1 73 ? -16.244 5.912 15.117 1.00 50.53 73 VAL A N 1
ATOM 537 C CA . VAL A 1 73 ? 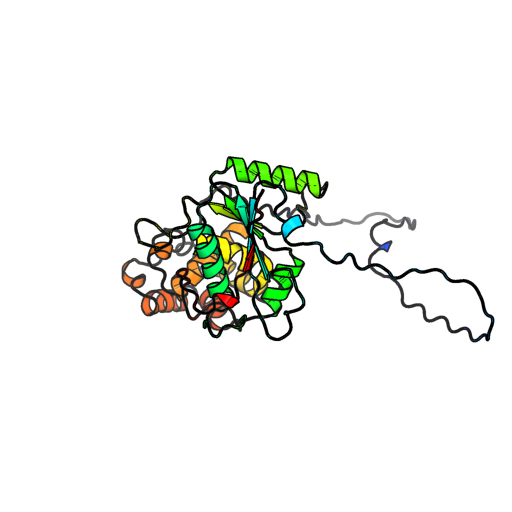-16.976 4.851 14.412 1.00 50.53 73 VAL A CA 1
ATOM 538 C C . VAL A 1 73 ? -15.947 3.801 14.004 1.00 50.53 73 VAL A C 1
ATOM 540 O O . VAL A 1 73 ? -14.969 4.119 13.323 1.00 50.53 73 VAL A O 1
ATOM 543 N N . THR A 1 74 ? -16.143 2.552 14.418 1.00 52.03 74 THR A N 1
ATOM 544 C CA . THR A 1 74 ? -15.226 1.454 14.098 1.00 52.03 74 THR A CA 1
ATOM 545 C C . THR A 1 74 ? -15.707 0.692 12.859 1.00 52.03 74 THR A C 1
ATOM 547 O O . THR A 1 74 ? -16.819 0.182 12.807 1.00 52.03 74 THR A O 1
ATOM 550 N N . ALA A 1 75 ? -14.860 0.555 11.845 1.00 50.06 75 ALA A N 1
ATOM 551 C CA . ALA A 1 75 ? -15.039 -0.443 10.796 1.00 50.06 75 ALA A CA 1
ATOM 552 C C . ALA A 1 75 ? -14.015 -1.568 10.997 1.00 50.06 75 ALA A C 1
ATOM 554 O O . ALA A 1 75 ? -12.819 -1.326 11.151 1.00 50.06 75 ALA A O 1
ATOM 555 N N . VAL A 1 76 ? -14.478 -2.817 11.017 1.00 54.34 76 VAL A N 1
ATOM 556 C CA . VAL A 1 76 ? -13.634 -3.999 11.225 1.00 54.34 76 VAL A CA 1
ATOM 557 C C . VAL A 1 76 ? -13.696 -4.871 9.975 1.00 54.34 76 VAL A C 1
ATOM 559 O O . VAL A 1 76 ? -14.747 -5.378 9.589 1.00 54.34 76 VAL A O 1
ATOM 562 N N . LEU A 1 77 ? -12.566 -5.092 9.312 1.00 50.75 77 LEU A N 1
ATOM 563 C CA . LEU A 1 77 ? -12.545 -5.974 8.145 1.00 50.75 77 LEU A CA 1
ATOM 564 C C . LEU A 1 77 ? -12.502 -7.433 8.585 1.00 50.75 77 LEU A C 1
ATOM 566 O O . LEU A 1 77 ? -11.439 -7.954 8.912 1.00 50.75 77 LEU A O 1
ATOM 570 N N . VAL A 1 78 ? -13.658 -8.093 8.612 1.00 50.41 78 VAL A N 1
ATOM 571 C CA . VAL A 1 78 ? -13.782 -9.506 8.988 1.00 50.41 78 VAL A CA 1
ATOM 572 C C . VAL A 1 78 ? -13.899 -10.352 7.725 1.00 50.41 78 VAL A C 1
ATOM 574 O O . VAL A 1 78 ? -14.995 -10.695 7.287 1.00 50.41 78 VAL A O 1
ATOM 577 N N . PHE A 1 79 ? -12.756 -10.712 7.145 1.00 44.91 79 PHE A N 1
ATOM 578 C CA . PHE A 1 79 ? -12.732 -11.689 6.064 1.00 44.91 79 PHE A CA 1
ATOM 579 C C . PHE A 1 79 ? -13.065 -13.081 6.614 1.00 44.91 79 PHE A C 1
ATOM 581 O O . PHE A 1 79 ? -12.428 -13.533 7.571 1.00 44.91 79 PHE A O 1
ATOM 588 N N . PRO A 1 80 ? -13.992 -13.823 6.000 1.00 37.41 80 PRO A N 1
ATOM 589 C CA . PRO A 1 80 ? -14.127 -15.245 6.204 1.00 37.41 80 PRO A CA 1
ATOM 590 C C . PRO A 1 80 ? -13.067 -15.933 5.345 1.00 37.41 80 PRO A C 1
ATOM 592 O O . PRO A 1 80 ? -13.367 -16.485 4.294 1.00 37.41 80 PRO A O 1
ATOM 595 N N . ALA A 1 81 ? -11.809 -15.941 5.779 1.00 36.22 81 ALA A N 1
ATOM 596 C CA . ALA A 1 81 ? -10.944 -17.001 5.286 1.00 36.22 81 ALA A CA 1
ATOM 597 C C . ALA A 1 81 ? -11.400 -18.292 5.970 1.00 36.22 81 ALA A C 1
ATOM 599 O O . ALA A 1 81 ? -11.551 -18.327 7.191 1.00 36.22 81 ALA A O 1
ATOM 600 N N . ASN A 1 82 ? -11.661 -19.317 5.169 1.00 41.69 82 ASN A N 1
ATOM 601 C CA . ASN A 1 82 ? -11.822 -20.713 5.560 1.00 41.69 82 ASN A CA 1
ATOM 602 C C . ASN A 1 82 ? -11.043 -21.057 6.852 1.00 41.69 82 ASN A C 1
ATOM 604 O O . ASN A 1 82 ? -9.853 -21.336 6.771 1.00 41.69 82 ASN A O 1
ATOM 608 N N . ASP A 1 83 ? -11.735 -21.057 8.005 1.00 42.88 83 ASP A N 1
ATOM 609 C CA . ASP A 1 83 ? -11.246 -21.356 9.375 1.00 42.88 83 ASP A CA 1
ATOM 610 C C . ASP A 1 83 ? -10.870 -20.164 10.309 1.00 42.88 83 ASP A C 1
ATOM 612 O O . ASP A 1 83 ? -10.498 -20.372 11.461 1.00 42.88 83 ASP A O 1
ATOM 616 N N . LEU A 1 84 ? -11.065 -18.896 9.910 1.00 47.38 84 LEU A N 1
ATOM 617 C CA . LEU A 1 84 ? -10.877 -17.711 10.786 1.00 47.38 84 LEU A CA 1
ATOM 618 C C . LEU A 1 84 ? -12.167 -17.193 11.449 1.00 47.38 84 LEU A C 1
ATOM 620 O O . LEU A 1 84 ? -12.155 -16.163 12.122 1.00 47.38 84 LEU A O 1
ATOM 624 N N . SER A 1 85 ? -13.275 -17.935 11.335 1.00 41.47 85 SER A N 1
ATOM 625 C CA . SER A 1 85 ? -14.598 -17.584 11.894 1.00 41.47 85 SER A CA 1
ATOM 626 C C . SER A 1 85 ? -14.622 -17.326 13.414 1.00 41.47 85 SER A C 1
ATOM 628 O O . SER A 1 85 ? -15.566 -16.738 13.940 1.00 41.47 85 SER A O 1
ATOM 630 N N . HIS A 1 86 ? -13.578 -17.748 14.132 1.00 39.78 86 HIS A N 1
ATOM 631 C CA . HIS A 1 86 ? -13.414 -17.556 15.574 1.00 39.78 86 HIS A CA 1
ATOM 632 C C . HIS A 1 86 ? -12.744 -16.226 15.940 1.00 39.78 86 HIS A C 1
ATOM 634 O O . HIS A 1 86 ? -12.796 -15.804 17.099 1.00 39.78 86 HIS A O 1
ATOM 640 N N . MET A 1 87 ? -12.132 -15.540 14.975 1.00 40.25 87 MET A N 1
ATOM 641 C CA . MET A 1 87 ? -11.488 -14.260 15.216 1.00 40.25 87 MET A CA 1
ATOM 642 C C . MET A 1 87 ? -12.505 -13.138 15.054 1.00 40.25 87 MET A C 1
ATOM 644 O O . MET A 1 87 ? -12.715 -12.595 13.979 1.00 40.25 87 MET A O 1
ATOM 648 N N . ARG A 1 88 ? -13.090 -12.722 16.182 1.00 43.41 88 ARG A N 1
ATOM 649 C CA . ARG A 1 88 ? -13.859 -11.466 16.312 1.00 43.41 88 ARG A CA 1
ATOM 650 C C . ARG A 1 88 ? -13.019 -10.195 16.072 1.00 43.41 88 ARG A C 1
ATOM 652 O O . ARG A 1 88 ? -13.477 -9.091 16.335 1.00 43.41 88 ARG A O 1
ATOM 659 N N . ARG A 1 89 ? -11.774 -10.346 15.620 1.00 52.56 89 ARG A N 1
ATOM 660 C CA . ARG A 1 89 ? -10.838 -9.279 15.276 1.00 52.56 89 ARG A CA 1
ATOM 661 C C . ARG A 1 89 ? -10.587 -9.365 13.785 1.00 52.56 89 ARG A C 1
ATOM 663 O O . ARG A 1 89 ? -10.074 -10.376 13.313 1.00 52.56 89 ARG A O 1
ATOM 670 N N . GLY A 1 90 ? -10.970 -8.316 13.073 1.00 61.19 90 GLY A N 1
ATOM 671 C CA . GLY A 1 90 ? -10.694 -8.206 11.653 1.00 61.19 90 GLY A CA 1
ATOM 672 C C . GLY A 1 90 ? -9.199 -8.215 11.356 1.00 61.19 90 GLY A C 1
ATOM 673 O O . GLY A 1 90 ? -8.401 -7.746 12.168 1.00 61.19 90 GLY A O 1
ATOM 674 N N . THR A 1 91 ? -8.835 -8.744 10.190 1.00 76.88 91 THR A N 1
ATOM 675 C CA . THR A 1 91 ? -7.454 -8.836 9.699 1.00 76.88 91 THR A CA 1
ATOM 676 C C . THR A 1 91 ? -6.759 -7.475 9.676 1.00 76.88 91 THR A C 1
ATOM 678 O O . THR A 1 91 ? -5.594 -7.374 10.036 1.00 76.88 91 THR A O 1
ATOM 681 N N . LEU A 1 92 ? -7.498 -6.428 9.310 1.00 86.38 92 LEU A N 1
ATOM 682 C CA . LEU A 1 92 ? -7.097 -5.027 9.376 1.00 86.38 92 LEU A CA 1
ATOM 683 C C . LEU A 1 92 ? -8.227 -4.245 10.063 1.00 86.38 92 LEU A C 1
ATOM 685 O O . LEU A 1 92 ? -9.408 -4.455 9.769 1.00 86.38 92 LEU A O 1
ATOM 689 N N . THR A 1 93 ? -7.880 -3.354 10.990 1.00 86.50 93 THR A N 1
ATOM 690 C CA . THR A 1 93 ? -8.861 -2.491 11.670 1.00 86.50 93 THR A CA 1
ATOM 691 C C . THR A 1 93 ? -8.907 -1.123 10.996 1.00 86.50 93 THR A C 1
ATOM 693 O O . THR A 1 93 ? -7.863 -0.578 10.660 1.00 86.50 93 THR A O 1
ATOM 696 N N . ILE A 1 94 ? -10.095 -0.546 10.811 1.00 87.75 94 ILE A N 1
ATOM 697 C CA . ILE A 1 94 ? -10.277 0.817 10.301 1.00 87.75 94 ILE A CA 1
ATOM 698 C C . ILE A 1 94 ? -11.017 1.638 11.366 1.00 87.75 94 ILE A C 1
ATOM 700 O O . ILE A 1 94 ? -12.204 1.446 11.619 1.00 87.75 94 ILE A O 1
ATOM 704 N N . CYS A 1 95 ? -10.324 2.574 12.004 1.00 86.62 95 CYS A N 1
ATOM 705 C CA . CYS A 1 95 ? -10.888 3.453 13.025 1.00 86.62 95 CYS A CA 1
ATOM 706 C C . CYS A 1 95 ? -11.154 4.838 12.429 1.00 86.62 95 CYS A C 1
ATOM 708 O O . CYS A 1 95 ? -10.213 5.554 12.097 1.00 86.62 95 CYS A O 1
ATOM 710 N N . ALA A 1 96 ? -12.416 5.248 12.318 1.00 85.69 96 ALA A N 1
ATOM 711 C CA . ALA A 1 96 ? -12.773 6.564 11.795 1.00 85.69 96 ALA A CA 1
ATOM 712 C C . ALA A 1 96 ? -13.168 7.526 12.923 1.00 85.69 96 ALA A C 1
ATOM 714 O O . ALA A 1 96 ? -13.994 7.191 13.777 1.00 85.69 96 ALA A O 1
ATOM 715 N N . VAL A 1 97 ? -12.609 8.741 12.921 1.00 80.75 97 VAL A N 1
ATOM 716 C CA . VAL A 1 97 ? -13.059 9.803 13.839 1.00 80.75 97 VAL A CA 1
ATOM 717 C C . VAL A 1 97 ? -14.506 10.195 13.537 1.00 80.75 97 VAL A C 1
ATOM 719 O O . VAL A 1 97 ? -14.967 10.122 12.393 1.00 80.75 97 VAL A O 1
ATOM 722 N N . SER A 1 98 ? -15.221 10.682 14.554 1.00 78.00 98 SER A N 1
ATOM 723 C CA . SER A 1 98 ? -16.538 11.288 14.348 1.00 78.00 98 SER A CA 1
ATOM 724 C C . SER A 1 98 ? -16.502 12.357 13.247 1.00 78.00 98 SER A C 1
ATOM 726 O O . SER A 1 98 ? -15.594 13.190 13.176 1.00 78.00 98 SER A O 1
ATOM 728 N N . GLY A 1 99 ? -17.512 12.323 12.378 1.00 79.50 99 GLY A N 1
ATOM 729 C CA . GLY A 1 99 ? -17.671 13.251 11.263 1.00 79.50 99 GLY A CA 1
ATOM 730 C C . GLY A 1 99 ? -17.079 12.775 9.937 1.00 79.50 99 GLY A C 1
ATOM 731 O O . GLY A 1 99 ? -17.368 13.407 8.922 1.00 79.50 99 GLY A O 1
ATOM 732 N N . VAL A 1 100 ? -16.303 11.685 9.897 1.00 84.81 100 VAL A N 1
ATOM 733 C CA . VAL A 1 100 ? -15.944 11.046 8.620 1.00 84.81 100 VAL A CA 1
ATOM 734 C C . VAL A 1 100 ? -17.214 10.453 7.986 1.00 84.81 100 VAL A C 1
ATOM 736 O O . VAL A 1 100 ? -17.925 9.694 8.648 1.00 84.81 100 VAL A O 1
ATOM 739 N N . PRO A 1 101 ? -17.537 10.782 6.721 1.00 89.25 101 PRO A N 1
ATOM 740 C CA . PRO A 1 101 ? -18.702 10.225 6.035 1.00 89.25 101 PRO A CA 1
ATOM 741 C C . PRO A 1 101 ? -18.665 8.693 5.937 1.00 89.25 101 PRO A C 1
ATOM 743 O O . PRO A 1 101 ? -17.641 8.118 5.568 1.00 89.25 101 PRO A O 1
ATOM 746 N N . SER A 1 102 ? -19.797 8.027 6.191 1.00 85.81 102 SER A N 1
ATOM 747 C CA . SER A 1 102 ? -19.883 6.556 6.203 1.00 85.81 102 SER A CA 1
ATOM 748 C C . SER A 1 102 ? -19.475 5.912 4.877 1.00 85.81 102 SER A C 1
ATOM 750 O O . SER A 1 102 ? -18.806 4.886 4.873 1.00 85.81 102 SER A O 1
ATOM 752 N N . ASN A 1 103 ? -19.798 6.546 3.747 1.00 91.50 103 ASN A N 1
ATOM 753 C CA . ASN A 1 103 ? -19.401 6.069 2.423 1.00 91.50 103 ASN A CA 1
ATOM 754 C C . ASN A 1 103 ? -17.876 6.052 2.220 1.00 91.50 103 ASN A C 1
ATOM 756 O O . ASN A 1 103 ? -17.388 5.207 1.481 1.00 91.50 103 ASN A O 1
ATOM 760 N N . LYS A 1 104 ? -17.117 6.937 2.879 1.00 93.06 104 LYS A N 1
ATOM 761 C CA . LYS A 1 104 ? -15.644 6.923 2.836 1.00 93.06 104 LYS A CA 1
ATOM 762 C C . LYS A 1 104 ? -15.066 5.811 3.709 1.00 93.06 104 LYS A C 1
ATOM 764 O O . LYS A 1 104 ? -14.088 5.185 3.318 1.00 93.06 104 LYS A O 1
ATOM 769 N N . ILE A 1 105 ? -15.711 5.517 4.839 1.00 89.31 105 ILE A N 1
ATOM 770 C CA . ILE A 1 105 ? -15.368 4.369 5.690 1.00 89.31 105 ILE A CA 1
ATOM 771 C C . ILE A 1 105 ? -15.606 3.059 4.924 1.00 89.31 105 ILE A C 1
ATOM 773 O O . ILE A 1 105 ? -14.719 2.213 4.856 1.00 89.31 105 ILE A O 1
ATOM 777 N N . GLU A 1 106 ? -16.778 2.915 4.296 1.00 90.25 106 GLU A N 1
ATOM 778 C CA . GLU A 1 106 ? -17.108 1.772 3.434 1.00 90.25 106 GLU A CA 1
ATOM 779 C C . GLU A 1 106 ? -16.133 1.631 2.262 1.00 90.25 106 GLU A C 1
ATOM 781 O O . GLU A 1 106 ? -15.720 0.520 1.934 1.00 90.25 106 GLU A O 1
ATOM 786 N N . HIS A 1 107 ? -15.760 2.745 1.633 1.00 94.94 107 HIS A N 1
ATOM 787 C CA . HIS A 1 107 ? -14.820 2.757 0.517 1.00 94.94 107 HIS A CA 1
ATOM 788 C C . HIS A 1 107 ? -13.435 2.266 0.926 1.00 94.94 107 HIS A C 1
ATOM 790 O O . HIS A 1 107 ? -12.940 1.313 0.331 1.00 94.94 107 HIS A O 1
ATOM 796 N N . ALA A 1 108 ? -12.860 2.832 1.990 1.00 94.62 108 ALA A N 1
ATOM 797 C CA . ALA A 1 108 ? -11.576 2.390 2.532 1.00 94.62 108 ALA A CA 1
ATOM 798 C C . ALA A 1 108 ? -11.609 0.899 2.911 1.00 94.62 108 ALA A C 1
ATOM 800 O O . ALA A 1 108 ? -10.694 0.144 2.588 1.00 94.62 108 ALA A O 1
ATOM 801 N N . ALA A 1 109 ? -12.705 0.439 3.520 1.00 92.44 109 ALA A N 1
ATOM 802 C CA . ALA A 1 109 ? -12.896 -0.970 3.838 1.00 92.44 109 ALA A CA 1
ATOM 803 C C . ALA A 1 109 ? -12.892 -1.867 2.584 1.00 92.44 109 ALA A C 1
ATOM 805 O O . ALA A 1 109 ? -12.242 -2.912 2.560 1.00 92.44 109 ALA A O 1
ATOM 806 N N . ARG A 1 110 ? -13.575 -1.454 1.513 1.00 94.12 110 ARG A N 1
ATOM 807 C CA . ARG A 1 110 ? -13.595 -2.203 0.247 1.00 94.12 110 ARG A CA 1
ATOM 808 C C . ARG A 1 110 ? -12.252 -2.171 -0.480 1.00 94.12 110 ARG A C 1
ATOM 810 O O . ARG A 1 110 ? -11.879 -3.187 -1.054 1.00 94.12 110 ARG A O 1
ATOM 817 N N . VAL A 1 111 ? -11.516 -1.063 -0.426 1.00 97.19 111 VAL A N 1
ATOM 818 C CA . VAL A 1 111 ? -10.158 -0.967 -0.988 1.00 97.19 111 VAL A CA 1
ATOM 819 C C . VAL A 1 111 ? -9.204 -1.919 -0.268 1.00 97.19 111 VAL A C 1
ATOM 821 O O . VAL A 1 111 ? -8.506 -2.689 -0.920 1.00 97.19 111 VAL A O 1
ATOM 824 N N . ALA A 1 112 ? -9.240 -1.960 1.064 1.00 95.62 112 ALA A N 1
ATOM 825 C CA . ALA A 1 112 ? -8.478 -2.943 1.832 1.00 95.62 112 ALA A CA 1
ATOM 826 C C . ALA A 1 112 ? -8.857 -4.390 1.496 1.00 95.62 112 ALA A C 1
ATOM 828 O O . ALA A 1 112 ? -7.978 -5.245 1.413 1.00 95.62 112 ALA A O 1
ATOM 829 N N . ALA A 1 113 ? -10.144 -4.661 1.262 1.00 94.06 113 ALA A N 1
ATOM 830 C CA . ALA A 1 113 ? -10.595 -5.971 0.808 1.00 94.06 113 ALA A CA 1
ATOM 831 C C . ALA A 1 113 ? -10.046 -6.359 -0.561 1.00 94.06 113 ALA A C 1
ATOM 833 O O . ALA A 1 113 ? -9.513 -7.451 -0.696 1.00 94.06 113 ALA A O 1
ATOM 834 N N . GLN A 1 114 ? -10.063 -5.447 -1.528 1.00 96.75 114 GLN A N 1
ATOM 835 C CA . GLN A 1 114 ? -9.475 -5.679 -2.852 1.00 96.75 114 GLN A CA 1
ATOM 836 C C . GLN A 1 114 ? -7.949 -5.833 -2.828 1.00 96.75 114 GLN A C 1
ATOM 838 O O . GLN A 1 114 ? -7.381 -6.435 -3.736 1.00 96.75 114 GLN A O 1
ATOM 843 N N . TRP A 1 115 ? -7.264 -5.285 -1.822 1.00 97.50 115 TRP A N 1
ATOM 844 C CA . TRP A 1 115 ? -5.836 -5.540 -1.651 1.00 97.50 115 TRP A CA 1
ATOM 845 C C . TRP A 1 115 ? -5.533 -6.904 -1.024 1.00 97.50 115 TRP A C 1
ATOM 847 O O . TRP A 1 115 ? -4.495 -7.482 -1.328 1.00 97.50 115 TRP A O 1
ATOM 857 N N . LEU A 1 116 ? -6.392 -7.406 -0.135 1.00 95.44 116 LEU A N 1
ATOM 858 C CA . LEU A 1 116 ? -6.197 -8.697 0.537 1.00 95.44 116 LEU A CA 1
ATOM 859 C C . LEU A 1 116 ? -6.747 -9.892 -0.259 1.00 95.44 116 LEU A C 1
ATOM 861 O O . LEU A 1 116 ? -6.269 -11.007 -0.067 1.00 95.44 116 LEU A O 1
ATOM 865 N N . ASP A 1 117 ? -7.735 -9.645 -1.112 1.00 95.88 117 ASP A N 1
ATOM 866 C CA . ASP A 1 117 ? -8.389 -10.572 -2.041 1.00 95.88 117 ASP A CA 1
ATOM 867 C C . ASP A 1 117 ? -8.380 -9.909 -3.431 1.00 95.88 117 ASP A C 1
ATOM 869 O O . ASP A 1 117 ? -9.329 -9.221 -3.835 1.00 95.88 117 ASP A O 1
ATOM 873 N N . ASN A 1 118 ? -7.231 -9.985 -4.108 1.00 96.81 118 ASN A N 1
ATOM 874 C CA . ASN A 1 118 ? -6.963 -9.230 -5.326 1.00 96.81 118 ASN A CA 1
ATOM 875 C C . ASN A 1 118 ? -7.599 -9.850 -6.566 1.00 96.81 118 ASN A C 1
ATOM 877 O O . ASN A 1 118 ? -7.896 -9.114 -7.511 1.00 96.81 118 ASN A O 1
ATOM 881 N N . ASP A 1 119 ? -7.835 -11.162 -6.564 1.00 96.44 119 ASP A N 1
ATOM 882 C CA . ASP A 1 119 ? -8.633 -11.828 -7.596 1.00 96.44 119 ASP A CA 1
ATOM 883 C C . ASP A 1 119 ? -10.148 -11.751 -7.337 1.00 96.44 119 ASP A C 1
ATOM 885 O O . ASP A 1 119 ? -10.943 -11.995 -8.251 1.00 96.44 119 ASP A O 1
ATOM 889 N N . GLN A 1 120 ? -10.541 -11.282 -6.148 1.00 95.38 120 GLN A N 1
ATOM 890 C CA . GLN A 1 120 ? -11.919 -11.074 -5.714 1.00 95.38 120 GLN A CA 1
ATOM 891 C C . GLN A 1 120 ? -12.730 -12.375 -5.723 1.00 95.38 120 GLN A C 1
ATOM 893 O O . GLN A 1 120 ? -13.928 -12.363 -6.040 1.00 95.38 120 GLN A O 1
ATOM 898 N N . ASP A 1 121 ? -12.106 -13.502 -5.380 1.00 94.75 121 ASP A N 1
ATOM 899 C CA . ASP A 1 121 ? -12.773 -14.800 -5.260 1.00 94.75 121 ASP A CA 1
ATOM 900 C C . ASP A 1 121 ? -13.537 -14.971 -3.931 1.00 94.75 121 ASP A C 1
ATOM 902 O O . ASP A 1 121 ? -14.361 -15.883 -3.791 1.00 94.75 121 ASP A O 1
ATOM 906 N N . GLY A 1 122 ? -13.353 -14.032 -2.999 1.00 89.56 122 GLY A N 1
ATOM 907 C CA . GLY A 1 122 ? -13.983 -14.003 -1.682 1.00 89.56 122 GLY A CA 1
ATOM 908 C C . GLY A 1 122 ? -13.089 -14.531 -0.562 1.00 89.56 122 GLY A C 1
ATOM 909 O O . GLY A 1 122 ? -13.541 -14.547 0.589 1.00 89.56 122 GLY A O 1
ATOM 910 N N . SER A 1 123 ? -11.856 -14.936 -0.867 1.00 88.88 123 SER A N 1
ATOM 911 C CA . SER A 1 123 ? -10.854 -15.451 0.067 1.00 88.88 123 SER A CA 1
ATOM 912 C C . SER A 1 123 ? -9.620 -14.553 0.096 1.00 88.88 123 SER A C 1
ATOM 914 O O . SER A 1 123 ? -9.271 -13.909 -0.878 1.00 88.88 123 SER A O 1
ATOM 916 N N . ILE A 1 124 ? -8.914 -14.517 1.228 1.00 90.25 124 ILE A N 1
ATOM 917 C CA . ILE A 1 124 ? -7.631 -13.805 1.294 1.00 90.25 124 ILE A CA 1
ATOM 918 C C . ILE A 1 124 ? -6.574 -14.553 0.464 1.00 90.25 124 ILE A C 1
ATOM 920 O O . ILE A 1 124 ? -6.331 -15.738 0.715 1.00 90.25 124 ILE A O 1
ATOM 924 N N . ASP A 1 125 ? -5.865 -13.830 -0.403 1.00 94.38 125 ASP A N 1
ATOM 925 C CA . ASP A 1 125 ? -4.830 -14.359 -1.306 1.00 94.38 125 ASP A CA 1
ATOM 926 C C . ASP A 1 125 ? -3.613 -14.932 -0.563 1.00 94.38 125 ASP A C 1
ATOM 928 O O . ASP A 1 125 ? -2.960 -15.879 -1.015 1.00 94.38 125 ASP A O 1
ATOM 932 N N . ASN A 1 126 ? -3.266 -14.345 0.589 1.00 94.06 126 ASN A N 1
ATOM 933 C CA . ASN A 1 126 ? -2.132 -14.770 1.404 1.00 94.06 126 ASN A CA 1
ATOM 934 C C . ASN A 1 126 ? -2.452 -14.748 2.907 1.00 94.06 126 ASN A C 1
ATOM 936 O O . ASN A 1 126 ? -2.469 -13.708 3.566 1.00 94.06 126 ASN A O 1
ATOM 940 N N . THR A 1 127 ? -2.655 -15.927 3.492 1.00 91.12 127 THR A N 1
ATOM 941 C CA . THR A 1 127 ? -3.018 -16.057 4.911 1.00 91.12 127 THR A CA 1
ATOM 942 C C . THR A 1 127 ? -1.901 -15.645 5.873 1.00 91.12 127 THR A C 1
ATOM 944 O O . THR A 1 127 ? -2.203 -15.199 6.978 1.00 91.12 127 THR A O 1
ATOM 947 N N . ASN A 1 128 ? -0.622 -15.714 5.480 1.00 93.25 128 ASN A N 1
ATOM 948 C CA . ASN A 1 128 ? 0.477 -15.236 6.331 1.00 93.25 128 ASN A CA 1
ATOM 949 C C . ASN A 1 128 ? 0.430 -13.715 6.498 1.00 93.25 128 ASN A C 1
ATOM 951 O O . ASN A 1 128 ? 0.668 -13.216 7.596 1.00 93.25 128 ASN A O 1
ATOM 955 N N . VAL A 1 129 ? 0.063 -12.988 5.437 1.00 94.31 129 VAL A N 1
ATOM 956 C CA . VAL A 1 129 ? -0.184 -11.539 5.504 1.00 94.31 129 VAL A CA 1
ATOM 957 C C . VAL A 1 129 ? -1.288 -11.261 6.514 1.00 94.31 129 VAL A C 1
ATOM 959 O O . VAL A 1 129 ? -1.108 -10.433 7.403 1.00 94.31 129 VAL A O 1
ATOM 962 N N . ALA A 1 130 ? -2.393 -12.010 6.449 1.00 89.69 130 ALA A N 1
ATOM 963 C CA . ALA A 1 130 ? -3.489 -11.842 7.394 1.00 89.69 130 ALA A CA 1
ATOM 964 C C . ALA A 1 130 ? -3.052 -12.054 8.853 1.00 89.69 130 ALA A C 1
ATOM 966 O O . ALA A 1 130 ? -3.377 -11.248 9.725 1.00 89.69 130 ALA A O 1
ATOM 967 N N . MET A 1 131 ? -2.277 -13.109 9.116 1.00 87.94 131 MET A N 1
ATOM 968 C CA . MET A 1 131 ? -1.751 -13.406 10.452 1.00 87.94 131 MET A CA 1
ATOM 969 C C . MET A 1 131 ? -0.790 -12.327 10.962 1.00 87.94 131 MET A C 1
ATOM 971 O O . MET A 1 131 ? -0.849 -11.965 12.139 1.00 87.94 131 MET A O 1
ATOM 975 N N . ASN A 1 132 ? 0.057 -11.783 10.088 1.00 91.50 132 ASN A N 1
ATOM 976 C CA . ASN A 1 132 ? 0.976 -10.703 10.438 1.00 91.50 132 ASN A CA 1
ATOM 977 C C . ASN A 1 132 ? 0.219 -9.424 10.809 1.00 91.50 132 ASN A C 1
ATOM 979 O O . ASN A 1 132 ? 0.484 -8.854 11.866 1.00 91.50 132 ASN A O 1
ATOM 983 N N . LEU A 1 133 ? -0.781 -9.027 10.016 1.00 89.81 133 LEU A N 1
ATOM 984 C CA . LEU A 1 133 ? -1.601 -7.842 10.295 1.00 89.81 133 LEU A CA 1
ATOM 985 C C . LEU A 1 133 ? -2.319 -7.946 11.647 1.00 89.81 133 LEU A C 1
ATOM 987 O O . LEU A 1 133 ? -2.337 -6.991 12.426 1.00 89.81 133 LEU A O 1
ATOM 991 N N . LEU A 1 134 ? -2.839 -9.131 11.975 1.00 86.00 134 LEU A N 1
ATOM 992 C CA . LEU A 1 134 ? -3.467 -9.401 13.268 1.00 86.00 134 LEU A CA 1
ATOM 993 C C . LEU A 1 134 ? -2.476 -9.312 14.427 1.00 86.00 134 LEU A C 1
ATOM 995 O O . LEU A 1 134 ? -2.770 -8.672 15.440 1.00 86.00 134 LEU A O 1
ATOM 999 N N . SER A 1 135 ? -1.310 -9.946 14.279 1.00 86.81 135 SER A N 1
ATOM 1000 C CA . SER A 1 135 ? -0.242 -9.928 15.284 1.00 86.81 135 SER A CA 1
ATOM 1001 C C . SER A 1 135 ? 0.242 -8.503 15.549 1.00 86.81 135 SER A C 1
ATOM 1003 O O . SER A 1 135 ? 0.427 -8.105 16.698 1.00 86.81 135 SER A O 1
ATOM 1005 N N . ASN A 1 136 ? 0.380 -7.718 14.484 1.00 88.44 136 ASN A N 1
ATOM 1006 C CA . ASN A 1 136 ? 0.833 -6.334 14.529 1.00 88.44 136 ASN A CA 1
ATOM 1007 C C . ASN A 1 136 ? -0.276 -5.337 14.876 1.00 88.44 136 ASN A C 1
ATOM 1009 O O . ASN A 1 136 ? -0.009 -4.142 15.023 1.00 88.44 136 ASN A O 1
ATOM 1013 N N . ARG A 1 137 ? -1.518 -5.817 15.035 1.00 86.44 137 ARG A N 1
ATOM 1014 C CA . ARG A 1 137 ? -2.691 -4.991 15.340 1.00 86.44 137 ARG A CA 1
ATOM 1015 C C . ARG A 1 137 ? -2.830 -3.838 14.337 1.00 86.44 137 ARG A C 1
ATOM 1017 O O . ARG A 1 137 ? -3.080 -2.697 14.731 1.00 86.44 137 ARG A O 1
ATOM 1024 N N . ALA A 1 138 ? -2.636 -4.158 13.058 1.00 89.31 138 ALA A N 1
ATOM 1025 C CA . ALA A 1 138 ? -2.638 -3.210 11.955 1.00 89.31 138 ALA A CA 1
ATOM 1026 C C . ALA A 1 138 ? -3.937 -2.393 11.935 1.00 89.31 138 ALA A C 1
ATOM 1028 O O . ALA A 1 138 ? -5.042 -2.952 11.952 1.00 89.31 138 ALA A O 1
ATOM 1029 N N . THR A 1 139 ? -3.798 -1.068 11.926 1.00 89.56 139 THR A N 1
ATOM 1030 C CA . THR A 1 139 ? -4.920 -0.134 12.056 1.00 89.56 139 THR A CA 1
ATOM 1031 C C . THR A 1 139 ? -4.797 1.022 11.068 1.00 89.56 139 THR A C 1
ATOM 1033 O O . THR A 1 139 ? -3.791 1.717 11.043 1.00 89.56 139 THR A O 1
ATOM 1036 N N . VAL A 1 140 ? -5.836 1.287 10.283 1.00 92.19 140 VAL A N 1
ATOM 1037 C CA . VAL A 1 140 ? -5.959 2.533 9.519 1.00 92.19 140 VAL A CA 1
ATOM 1038 C C . VAL A 1 140 ? -6.790 3.517 10.330 1.00 92.19 140 VAL A C 1
ATOM 1040 O O . VAL A 1 140 ? -7.911 3.195 10.730 1.00 92.19 140 VAL A O 1
ATOM 1043 N N . PHE A 1 141 ? -6.277 4.721 10.557 1.00 91.00 141 PHE A N 1
ATOM 1044 C CA . PHE A 1 141 ? -7.036 5.808 11.165 1.00 91.00 141 PHE A CA 1
ATOM 1045 C C . PHE A 1 141 ? -7.582 6.744 10.083 1.00 91.00 141 PHE A C 1
ATOM 1047 O O . PHE A 1 141 ? -6.818 7.433 9.412 1.00 91.00 141 PHE A O 1
ATOM 1054 N N . LEU A 1 142 ? -8.909 6.784 9.920 1.00 90.94 142 LEU A N 1
ATOM 1055 C CA . LEU A 1 142 ? -9.584 7.724 9.020 1.00 90.94 142 LEU A CA 1
ATOM 1056 C C . LEU A 1 142 ? -9.834 9.038 9.751 1.00 90.94 142 LEU A C 1
ATOM 1058 O O . LEU A 1 142 ? -10.647 9.087 10.680 1.00 90.94 142 LEU A O 1
ATOM 1062 N N . LEU A 1 143 ? -9.151 10.095 9.318 1.00 89.88 143 LEU A N 1
ATOM 1063 C CA . LEU A 1 143 ? -9.102 11.392 9.996 1.00 89.88 143 LEU A CA 1
ATOM 1064 C C . LEU A 1 143 ? -9.650 12.516 9.119 1.00 89.88 143 LEU A C 1
ATOM 1066 O O . LEU A 1 143 ? -9.646 12.436 7.899 1.00 89.88 143 LEU A O 1
ATOM 1070 N N . GLN A 1 144 ? -10.097 13.605 9.733 1.00 88.25 144 GLN A N 1
ATOM 1071 C CA . GLN A 1 144 ? -10.442 14.848 9.039 1.00 88.25 144 GLN A CA 1
ATOM 1072 C C . GLN A 1 144 ? -9.246 15.804 8.944 1.00 88.25 144 GLN A C 1
ATOM 1074 O O . GLN A 1 144 ? -9.154 16.565 7.985 1.00 88.25 144 GLN A O 1
ATOM 1079 N N . THR A 1 145 ? -8.356 15.814 9.944 1.00 86.81 145 THR A N 1
ATOM 1080 C CA . THR A 1 145 ? -7.262 16.795 10.041 1.00 86.81 145 THR A CA 1
ATOM 1081 C C . THR A 1 145 ? -6.000 16.219 10.679 1.00 86.81 145 THR A C 1
ATOM 1083 O O . THR A 1 145 ? -6.067 15.330 11.524 1.00 86.81 145 THR A O 1
ATOM 1086 N N . ALA A 1 146 ? -4.840 16.801 10.359 1.00 86.81 146 ALA A N 1
ATOM 1087 C CA . ALA A 1 146 ? -3.554 16.418 10.956 1.00 86.81 146 ALA A CA 1
ATOM 1088 C C . ALA A 1 146 ? -3.493 16.619 12.482 1.00 86.81 146 ALA A C 1
ATOM 1090 O O . ALA A 1 146 ? -2.799 15.899 13.187 1.00 86.81 146 ALA A O 1
ATOM 1091 N N . SER A 1 147 ? -4.270 17.557 13.037 1.00 85.56 147 SER A N 1
ATOM 1092 C CA . SER A 1 147 ? -4.359 17.721 14.495 1.00 85.56 147 SER A CA 1
ATOM 1093 C C . SER A 1 147 ? -5.007 16.518 15.193 1.00 85.56 147 SER A C 1
ATOM 1095 O O . SER A 1 147 ? -4.786 16.307 16.381 1.00 85.56 147 SER A O 1
ATOM 1097 N N . GLN A 1 148 ? -5.842 15.749 14.486 1.00 85.56 148 GLN A N 1
ATOM 1098 C CA . GLN A 1 148 ? -6.420 14.517 15.028 1.00 85.56 148 GLN A CA 1
ATOM 1099 C C . GLN A 1 148 ? -5.408 13.370 15.025 1.00 85.56 148 GLN A C 1
ATOM 1101 O O . GLN A 1 148 ? -5.487 12.515 15.901 1.00 85.56 148 GLN A O 1
ATOM 1106 N N . GLU A 1 149 ? -4.454 13.374 14.092 1.00 87.31 149 GLU A N 1
ATOM 1107 C CA . GLU A 1 149 ? -3.356 12.405 14.049 1.00 87.31 149 GLU A CA 1
ATOM 1108 C C . GLU A 1 149 ? -2.479 12.560 15.292 1.00 87.31 149 GLU A C 1
ATOM 1110 O O . GLU A 1 149 ? -2.362 11.628 16.083 1.00 87.31 149 GLU A O 1
ATOM 1115 N N . GLU A 1 150 ? -2.003 13.783 15.555 1.00 85.88 150 GLU A N 1
ATOM 1116 C CA . GLU A 1 150 ? -1.232 14.102 16.765 1.00 85.88 150 GLU A CA 1
ATOM 1117 C C . GLU A 1 150 ? -2.006 13.745 18.047 1.00 85.88 150 GLU A C 1
ATOM 1119 O O . GLU A 1 150 ? -1.438 13.246 19.021 1.00 85.88 150 GLU A O 1
ATOM 1124 N N . PHE A 1 151 ? -3.322 13.977 18.070 1.00 84.81 151 PHE A N 1
ATOM 1125 C CA . PHE A 1 151 ? -4.156 13.583 19.204 1.00 84.81 151 PHE A CA 1
ATOM 1126 C C . PHE A 1 151 ? -4.159 12.060 19.411 1.00 84.81 151 PHE A C 1
ATOM 1128 O O . PHE A 1 151 ? -3.964 11.603 20.537 1.00 84.81 151 PHE A O 1
ATOM 1135 N N . ILE A 1 152 ? -4.349 11.270 18.352 1.00 82.25 152 ILE A N 1
ATOM 1136 C CA . ILE A 1 152 ? -4.375 9.802 18.431 1.00 82.25 152 ILE A CA 1
ATOM 1137 C C . ILE A 1 152 ? -3.014 9.245 18.845 1.00 82.25 152 ILE A C 1
ATOM 1139 O O . ILE A 1 152 ? -2.968 8.390 19.729 1.00 82.25 152 ILE A O 1
ATOM 1143 N N . GLU A 1 153 ? -1.918 9.756 18.284 1.00 83.69 153 GLU A N 1
ATOM 1144 C CA . GLU A 1 153 ? -0.557 9.368 18.670 1.00 83.69 153 GLU A CA 1
ATOM 1145 C C . GLU A 1 153 ? -0.321 9.586 20.170 1.00 83.69 153 GLU A C 1
ATOM 1147 O O . GLU A 1 153 ? 0.115 8.675 20.877 1.00 83.69 153 GLU A O 1
ATOM 1152 N N . ASN A 1 154 ? -0.690 10.763 20.686 1.00 83.06 154 ASN A N 1
ATOM 1153 C CA . ASN A 1 154 ? -0.570 11.077 22.109 1.00 83.06 154 ASN A CA 1
ATOM 1154 C C . ASN A 1 154 ? -1.433 10.151 22.984 1.00 83.06 154 ASN A C 1
ATOM 1156 O O . ASN A 1 154 ? -0.988 9.705 24.045 1.00 83.06 154 ASN A O 1
ATOM 1160 N N . GLN A 1 155 ? -2.653 9.830 22.546 1.00 81.75 155 GLN A N 1
ATOM 1161 C CA . GLN A 1 155 ? -3.541 8.908 23.260 1.00 81.75 155 GLN A CA 1
ATOM 1162 C C . GLN A 1 155 ? -2.995 7.472 23.273 1.00 81.75 155 GLN A C 1
ATOM 1164 O O . GLN A 1 155 ? -3.063 6.804 24.309 1.00 81.75 155 GLN A O 1
ATOM 1169 N N . LEU A 1 156 ? -2.434 6.997 22.158 1.00 82.00 156 LEU A N 1
ATOM 1170 C CA . LEU A 1 156 ? -1.783 5.689 22.064 1.00 82.00 156 LEU A CA 1
ATOM 1171 C C . LEU A 1 156 ? -0.552 5.629 22.975 1.00 82.00 156 LEU A C 1
ATOM 1173 O O . LEU A 1 156 ? -0.450 4.716 23.795 1.00 82.00 156 LEU A O 1
ATOM 1177 N N . ALA A 1 157 ? 0.326 6.632 22.908 1.00 82.62 157 ALA A N 1
ATOM 1178 C CA . ALA A 1 157 ? 1.521 6.713 23.747 1.00 82.62 157 ALA A CA 1
ATOM 1179 C C . ALA A 1 157 ? 1.163 6.698 25.241 1.00 82.62 157 ALA A C 1
ATOM 1181 O O . ALA A 1 157 ? 1.770 5.969 26.030 1.00 82.62 157 ALA A O 1
ATOM 1182 N N . ALA A 1 158 ? 0.126 7.445 25.635 1.00 80.75 158 ALA A N 1
ATOM 1183 C CA . ALA A 1 158 ? -0.375 7.447 27.006 1.00 80.75 158 ALA A CA 1
ATOM 1184 C C . ALA A 1 158 ? -0.945 6.080 27.420 1.00 80.75 158 ALA A C 1
ATOM 1186 O O . ALA A 1 158 ? -0.658 5.602 28.519 1.00 80.75 158 ALA A O 1
ATOM 1187 N N . LYS A 1 159 ? -1.724 5.426 26.547 1.00 81.25 159 LYS A N 1
ATOM 1188 C CA . LYS A 1 159 ? -2.338 4.122 26.834 1.00 81.25 159 LYS A CA 1
ATOM 1189 C C . LYS A 1 159 ? -1.304 3.019 27.032 1.00 81.25 159 LYS A C 1
ATOM 1191 O O . LYS A 1 159 ? -1.452 2.220 27.954 1.00 81.25 159 LYS A O 1
ATOM 1196 N N . TYR A 1 160 ? -0.284 2.963 26.181 1.00 80.00 160 TYR A N 1
ATOM 1197 C CA . TYR A 1 160 ? 0.737 1.914 26.247 1.00 80.00 160 TYR A CA 1
ATOM 1198 C C . TYR A 1 160 ? 1.926 2.280 27.135 1.00 80.00 160 TYR A C 1
ATOM 1200 O O . TYR A 1 160 ? 2.775 1.430 27.388 1.00 80.00 160 TYR A O 1
ATOM 1208 N N . SER A 1 161 ? 1.941 3.500 27.689 1.00 79.69 161 SER A N 1
ATOM 1209 C CA . SER A 1 161 ? 3.016 4.006 28.555 1.00 79.69 161 SER A CA 1
ATOM 1210 C C . SER A 1 161 ? 4.404 3.922 27.906 1.00 79.69 161 SER A C 1
ATOM 1212 O O . SER A 1 161 ? 5.413 3.847 28.606 1.00 79.69 161 SER A O 1
ATOM 1214 N N . ASP A 1 162 ? 4.441 3.937 26.575 1.00 72.94 162 ASP A N 1
ATOM 1215 C CA . ASP A 1 162 ? 5.643 3.843 25.762 1.00 72.94 162 ASP A CA 1
ATOM 1216 C C . ASP A 1 162 ? 5.445 4.704 24.499 1.00 72.94 162 ASP A C 1
ATOM 1218 O O . ASP A 1 162 ? 4.610 4.367 23.655 1.00 72.94 162 ASP A O 1
ATOM 1222 N N . PRO A 1 163 ? 6.150 5.843 24.365 1.00 69.00 163 PRO A N 1
ATOM 1223 C CA . PRO A 1 163 ? 6.052 6.684 23.172 1.00 69.00 163 PRO A CA 1
ATOM 1224 C C . PRO A 1 163 ? 6.673 6.021 21.934 1.00 69.00 163 PRO A C 1
ATOM 1226 O O . PRO A 1 163 ? 6.367 6.421 20.814 1.00 69.00 163 PRO A O 1
ATOM 1229 N N . ASP A 1 164 ? 7.518 5.011 22.140 1.00 71.12 164 ASP A N 1
ATOM 1230 C CA . ASP A 1 164 ? 8.246 4.298 21.097 1.00 71.12 164 ASP A CA 1
ATOM 1231 C C . ASP A 1 164 ? 7.513 3.006 20.680 1.00 71.12 164 ASP A C 1
ATOM 1233 O O . ASP A 1 164 ? 7.851 2.393 19.667 1.00 71.12 164 ASP A O 1
ATOM 1237 N N . ASN A 1 165 ? 6.488 2.597 21.440 1.00 77.00 165 ASN A N 1
ATOM 1238 C CA . ASN A 1 165 ? 5.643 1.441 21.157 1.00 77.00 165 ASN A CA 1
ATOM 1239 C C . ASN A 1 165 ? 4.170 1.750 21.444 1.00 77.00 165 ASN A C 1
ATOM 1241 O O . ASN A 1 165 ? 3.647 1.549 22.540 1.00 77.00 165 ASN A O 1
ATOM 1245 N N . LEU A 1 166 ? 3.475 2.160 20.390 1.00 78.00 166 LEU A N 1
ATOM 1246 C CA . LEU A 1 166 ? 2.066 2.539 20.424 1.00 78.00 166 LEU A CA 1
ATOM 1247 C C . LEU A 1 166 ? 1.112 1.335 20.472 1.00 78.00 166 LEU A C 1
ATOM 1249 O O . LEU A 1 166 ? -0.099 1.508 20.344 1.00 78.00 166 LEU A O 1
ATOM 1253 N N . GLY A 1 167 ? 1.633 0.110 20.617 1.00 80.94 167 GLY A N 1
ATOM 1254 C CA . GLY A 1 167 ? 0.850 -1.123 20.718 1.00 80.94 167 GLY A CA 1
ATOM 1255 C C . GLY A 1 167 ? 0.031 -1.467 19.468 1.00 80.94 167 GLY A C 1
ATOM 1256 O O . GLY A 1 167 ? -0.772 -2.401 19.513 1.00 80.94 167 GLY A O 1
ATOM 1257 N N . VAL A 1 168 ? 0.205 -0.715 18.380 1.00 85.25 168 VAL A N 1
ATOM 1258 C CA . VAL A 1 168 ? -0.411 -0.894 17.061 1.00 85.25 168 VAL A CA 1
ATOM 1259 C C . VAL A 1 168 ? 0.577 -0.444 15.990 1.00 85.25 168 VAL A C 1
ATOM 1261 O O . VAL A 1 168 ? 1.294 0.536 16.188 1.00 85.25 168 VAL A O 1
ATOM 1264 N N . MET A 1 169 ? 0.576 -1.126 14.850 1.00 88.88 169 MET A N 1
ATOM 1265 C CA . MET A 1 169 ? 1.082 -0.563 13.598 1.00 88.88 169 MET A CA 1
ATOM 1266 C C . MET A 1 169 ? -0.062 0.203 12.947 1.00 88.88 169 MET A C 1
ATOM 1268 O O . MET A 1 169 ? -1.148 -0.364 12.790 1.00 88.88 169 MET A O 1
ATOM 1272 N N . PHE A 1 170 ? 0.138 1.471 12.595 1.00 91.12 170 PHE A N 1
ATOM 1273 C CA . PHE A 1 170 ? -0.938 2.260 12.012 1.00 91.12 170 PHE A CA 1
ATOM 1274 C C . PHE A 1 170 ? -0.518 3.089 10.811 1.00 91.12 170 PHE A C 1
ATOM 1276 O O . PHE A 1 170 ? 0.651 3.427 10.654 1.00 91.12 170 PHE A O 1
ATOM 1283 N N . GLN A 1 171 ? -1.520 3.413 9.998 1.00 93.75 171 GLN A N 1
ATOM 1284 C CA . GLN A 1 171 ? -1.421 4.355 8.896 1.00 93.75 171 GLN A CA 1
ATOM 1285 C C . GLN A 1 171 ? -2.599 5.326 8.946 1.00 93.75 171 GLN A C 1
ATOM 1287 O O . GLN A 1 171 ? -3.717 4.951 9.313 1.00 93.75 171 GLN A O 1
ATOM 1292 N N . THR A 1 172 ? -2.345 6.580 8.599 1.00 93.88 172 THR A N 1
ATOM 1293 C CA . THR A 1 172 ? -3.365 7.628 8.571 1.00 93.88 172 THR A CA 1
ATOM 1294 C C . THR A 1 172 ? -3.940 7.741 7.165 1.00 93.88 172 THR A C 1
ATOM 1296 O O . THR A 1 172 ? -3.199 7.734 6.195 1.00 93.88 172 THR A O 1
ATOM 1299 N N . LEU A 1 173 ? -5.260 7.888 7.051 1.00 94.81 173 LEU A N 1
ATOM 1300 C CA . LEU A 1 173 ? -5.940 8.206 5.797 1.00 94.81 173 LEU A CA 1
ATOM 1301 C C . LEU A 1 173 ? -6.861 9.406 6.017 1.00 94.81 173 LEU A C 1
ATOM 1303 O O . LEU A 1 173 ? -7.775 9.365 6.845 1.00 94.81 173 LEU A O 1
ATOM 1307 N N . TYR A 1 174 ? -6.659 10.481 5.261 1.00 95.12 174 TYR A N 1
ATOM 1308 C CA . TYR A 1 174 ? -7.507 11.658 5.383 1.00 95.12 174 TYR A CA 1
ATOM 1309 C C . TYR A 1 174 ? -8.805 11.504 4.593 1.00 95.12 174 TYR A C 1
ATOM 1311 O O . TYR A 1 174 ? -8.834 11.152 3.412 1.00 95.12 174 TYR A O 1
ATOM 1319 N N . ALA A 1 175 ? -9.916 11.861 5.231 1.00 93.12 175 ALA A N 1
ATOM 1320 C CA . ALA A 1 175 ? -11.232 11.869 4.624 1.00 93.12 175 ALA A CA 1
ATOM 1321 C C . ALA A 1 175 ? -11.278 12.804 3.414 1.00 93.12 175 ALA A C 1
ATOM 1323 O O . ALA A 1 175 ? -12.025 12.530 2.484 1.00 93.12 175 ALA A O 1
ATOM 1324 N N . THR A 1 176 ? -10.496 13.883 3.377 1.00 94.69 176 THR A N 1
ATOM 1325 C CA . THR A 1 176 ? -10.409 14.772 2.208 1.00 94.69 176 THR A CA 1
ATOM 1326 C C . THR A 1 176 ? -9.762 14.116 0.993 1.00 94.69 176 THR A C 1
ATOM 1328 O O . THR A 1 176 ? -10.083 14.524 -0.113 1.00 94.69 176 THR A O 1
ATOM 1331 N N . GLU A 1 177 ? -8.930 13.095 1.195 1.00 94.44 177 GLU A N 1
ATOM 1332 C CA . GLU A 1 177 ? -8.156 12.404 0.151 1.00 94.44 177 GLU A CA 1
ATOM 1333 C C . GLU A 1 177 ? -8.728 11.013 -0.174 1.00 94.44 177 GLU A C 1
ATOM 1335 O O . GLU A 1 177 ? -8.264 10.329 -1.080 1.00 94.44 177 GLU A O 1
ATOM 1340 N N . THR A 1 178 ? -9.776 10.591 0.541 1.00 95.69 178 THR A N 1
ATOM 1341 C CA . THR A 1 178 ? -10.533 9.371 0.231 1.00 95.69 178 THR A CA 1
ATOM 1342 C C . THR A 1 178 ? -11.606 9.689 -0.810 1.00 95.69 178 THR A C 1
ATOM 1344 O O . THR A 1 178 ? -12.684 10.205 -0.469 1.00 95.69 178 THR A O 1
ATOM 1347 N N . HIS A 1 179 ? -11.329 9.405 -2.078 1.00 96.00 179 HIS A N 1
ATOM 1348 C CA . HIS A 1 179 ? -12.241 9.681 -3.190 1.00 96.00 179 HIS A CA 1
ATOM 1349 C C . HIS A 1 179 ? -12.899 8.384 -3.666 1.00 96.00 179 HIS A C 1
ATOM 1351 O O . HIS A 1 179 ? -12.228 7.419 -3.995 1.00 96.00 179 HIS A O 1
ATOM 1357 N N . LEU A 1 180 ? -14.235 8.364 -3.761 1.00 94.31 180 LEU A N 1
ATOM 1358 C CA . LEU A 1 180 ? -14.972 7.163 -4.197 1.00 94.31 180 LEU A CA 1
ATOM 1359 C C . LEU A 1 180 ? -14.703 6.786 -5.660 1.00 94.31 180 LEU A C 1
ATOM 1361 O O . LEU A 1 180 ? -15.000 5.676 -6.094 1.00 94.31 180 LEU A O 1
ATOM 1365 N N . ILE A 1 181 ? -14.221 7.754 -6.437 1.00 91.44 181 ILE A N 1
ATOM 1366 C CA . ILE A 1 181 ? -13.827 7.600 -7.828 1.00 91.44 181 ILE A CA 1
ATOM 1367 C C . ILE A 1 181 ? -12.483 8.303 -7.960 1.00 91.44 181 ILE A C 1
ATOM 1369 O O . ILE A 1 181 ? -12.418 9.524 -7.829 1.00 91.44 181 ILE A O 1
ATOM 1373 N N . SER A 1 182 ? -11.431 7.531 -8.227 1.00 89.75 182 SER A N 1
ATOM 1374 C CA . SER A 1 182 ? -10.111 8.086 -8.515 1.00 89.75 182 SER A CA 1
ATOM 1375 C C . SER A 1 182 ? -10.097 8.670 -9.929 1.00 89.75 182 SER A C 1
ATOM 1377 O O . SER A 1 182 ? -10.500 8.017 -10.896 1.00 89.75 182 SER A O 1
ATOM 1379 N N . THR A 1 183 ? -9.659 9.916 -10.056 1.00 88.94 183 THR A N 1
ATOM 1380 C CA . THR A 1 183 ? -9.518 10.630 -11.330 1.00 88.94 183 THR A CA 1
ATOM 1381 C C . THR A 1 183 ? -8.151 11.300 -11.399 1.00 88.94 183 THR A C 1
ATOM 1383 O O . THR A 1 183 ? -7.470 11.444 -10.391 1.00 88.94 183 THR A O 1
ATOM 1386 N N . LEU A 1 184 ? -7.760 11.788 -12.578 1.00 85.06 184 LEU A N 1
ATOM 1387 C CA . LEU A 1 184 ? -6.501 12.529 -12.731 1.00 85.06 184 LEU A CA 1
ATOM 1388 C C . LEU A 1 184 ? -6.451 13.829 -11.901 1.00 85.06 184 LEU A C 1
ATOM 1390 O O . LEU A 1 184 ? -5.370 14.318 -11.599 1.00 85.06 184 LEU A O 1
ATOM 1394 N N . ALA A 1 185 ? -7.608 14.413 -11.563 1.00 85.94 185 ALA A N 1
ATOM 1395 C CA . ALA A 1 185 ? -7.693 15.635 -10.757 1.00 85.94 185 ALA A CA 1
ATOM 1396 C C . ALA A 1 185 ? -7.846 15.351 -9.254 1.00 85.94 185 ALA A C 1
ATOM 1398 O O . ALA A 1 185 ? -7.444 16.165 -8.429 1.00 85.94 185 ALA A O 1
ATOM 1399 N N . GLU A 1 186 ? -8.442 14.208 -8.918 1.00 88.69 186 GLU A N 1
ATOM 1400 C CA . GLU A 1 186 ? -8.760 13.777 -7.559 1.00 88.69 186 GLU A CA 1
ATOM 1401 C C . GLU A 1 186 ? -8.364 12.308 -7.414 1.00 88.69 186 GLU A C 1
ATOM 1403 O O . GLU A 1 186 ? -9.159 11.401 -7.673 1.00 88.69 186 GLU A O 1
ATOM 1408 N N . ARG A 1 187 ? -7.097 12.086 -7.065 1.00 93.44 187 ARG A N 1
ATOM 1409 C CA . ARG A 1 187 ? -6.553 10.757 -6.795 1.00 93.44 187 ARG A CA 1
ATOM 1410 C C . ARG A 1 187 ? -7.103 10.250 -5.467 1.00 93.44 187 ARG A C 1
ATOM 1412 O O . ARG A 1 187 ? -7.062 10.969 -4.474 1.00 93.44 187 ARG A O 1
ATOM 1419 N N . ASP A 1 188 ? -7.582 9.014 -5.446 1.00 96.12 188 ASP A N 1
ATOM 1420 C CA . ASP A 1 188 ? -7.980 8.354 -4.205 1.00 96.12 188 ASP A CA 1
ATOM 1421 C C . ASP A 1 188 ? -6.760 7.829 -3.436 1.00 96.12 188 ASP A C 1
ATOM 1423 O O . ASP A 1 188 ? -6.182 6.806 -3.802 1.00 96.12 188 ASP A O 1
ATOM 1427 N N . ALA A 1 189 ? -6.397 8.502 -2.344 1.00 96.12 189 ALA A N 1
ATOM 1428 C CA . ALA A 1 189 ? -5.266 8.115 -1.504 1.00 96.12 189 ALA A CA 1
ATOM 1429 C C . ALA A 1 189 ? -5.514 6.823 -0.715 1.00 96.12 189 ALA A C 1
ATOM 1431 O O . ALA A 1 189 ? -4.572 6.243 -0.184 1.00 96.12 189 ALA A O 1
ATOM 1432 N N . SER A 1 190 ? -6.757 6.324 -0.646 1.00 97.00 190 SER A N 1
ATOM 1433 C CA . SER A 1 190 ? -7.020 5.080 0.083 1.00 97.00 190 SER A CA 1
ATOM 1434 C C . SER A 1 190 ? -6.287 3.878 -0.525 1.00 97.00 190 SER A C 1
ATOM 1436 O O . SER A 1 190 ? -5.892 2.983 0.217 1.00 97.00 190 SER A O 1
ATOM 1438 N N . GLY A 1 191 ? -6.024 3.885 -1.838 1.00 97.12 191 GLY A N 1
ATOM 1439 C CA . GLY A 1 191 ? -5.188 2.876 -2.492 1.00 97.12 191 GLY A CA 1
ATOM 1440 C C . GLY A 1 191 ? -3.772 2.822 -1.913 1.00 97.12 191 GLY A C 1
ATOM 1441 O O . GLY A 1 191 ? -3.293 1.732 -1.612 1.00 97.12 191 GLY A O 1
ATOM 1442 N N . GLU A 1 192 ? -3.158 3.985 -1.704 1.00 96.88 192 GLU A N 1
ATOM 1443 C CA . GLU A 1 192 ? -1.799 4.173 -1.180 1.00 96.88 192 GLU A CA 1
ATOM 1444 C C . GLU A 1 192 ? -1.697 3.861 0.300 1.00 96.88 192 GLU A C 1
ATOM 1446 O O . GLU A 1 192 ? -0.990 2.941 0.701 1.00 96.88 192 GLU A O 1
ATOM 1451 N N . GLU A 1 193 ? -2.471 4.572 1.110 1.00 97.62 193 GLU A N 1
ATOM 1452 C CA . GLU A 1 193 ? -2.369 4.500 2.564 1.00 97.62 193 GLU A CA 1
ATOM 1453 C C . GLU A 1 193 ? -2.674 3.087 3.073 1.00 97.62 193 GLU A C 1
ATOM 1455 O O . GLU A 1 193 ? -2.027 2.549 3.973 1.00 97.62 193 GLU A O 1
ATOM 1460 N N . ILE A 1 194 ? -3.639 2.414 2.452 1.00 98.00 194 ILE A N 1
ATOM 1461 C CA . ILE A 1 194 ? -3.949 1.036 2.817 1.00 98.00 194 ILE A CA 1
ATOM 1462 C C . ILE A 1 194 ? -2.853 0.090 2.318 1.00 98.00 194 ILE A C 1
ATOM 1464 O O . ILE A 1 194 ? -2.474 -0.837 3.031 1.00 98.00 194 ILE A O 1
ATOM 1468 N N . HIS A 1 195 ? -2.304 0.312 1.124 1.00 98.25 195 HIS A N 1
ATOM 1469 C CA . HIS A 1 195 ? -1.197 -0.501 0.621 1.00 98.25 195 HIS A CA 1
ATOM 1470 C C . HIS A 1 195 ? 0.056 -0.380 1.502 1.00 98.25 195 HIS A C 1
ATOM 1472 O O . HIS A 1 195 ? 0.701 -1.398 1.771 1.00 98.25 195 HIS A O 1
ATOM 1478 N N . HIS A 1 196 ? 0.343 0.813 2.029 1.00 97.88 196 HIS A N 1
ATOM 1479 C CA . HI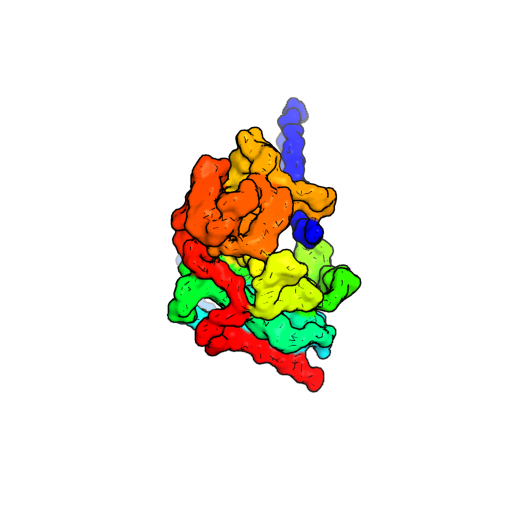S A 1 196 ? 1.450 1.066 2.951 1.00 97.88 196 HIS A CA 1
ATOM 1480 C C . HIS A 1 196 ? 1.342 0.195 4.205 1.00 97.88 196 HIS A C 1
ATOM 1482 O O . HIS A 1 196 ? 2.238 -0.608 4.468 1.00 97.88 196 HIS A O 1
ATOM 1488 N N . ILE A 1 197 ? 0.214 0.238 4.929 1.00 96.50 197 ILE A N 1
ATOM 1489 C CA . ILE A 1 197 ? 0.054 -0.593 6.136 1.00 96.50 197 ILE A CA 1
ATOM 1490 C C . ILE A 1 197 ? 0.055 -2.092 5.816 1.00 96.50 197 ILE A C 1
ATOM 1492 O O . ILE A 1 197 ? 0.586 -2.889 6.590 1.00 96.50 197 ILE A O 1
ATOM 1496 N N . LEU A 1 198 ? -0.505 -2.506 4.675 1.00 96.94 198 LEU A N 1
ATOM 1497 C CA . LEU A 1 198 ? -0.487 -3.910 4.266 1.00 96.94 198 LEU A CA 1
ATOM 1498 C C . LEU A 1 198 ? 0.935 -4.387 3.962 1.00 96.94 198 LEU A C 1
ATOM 1500 O O . LEU A 1 198 ? 1.296 -5.512 4.316 1.00 96.94 198 LEU A O 1
ATOM 1504 N N . SER A 1 199 ? 1.751 -3.539 3.344 1.00 97.12 199 SER A N 1
ATOM 1505 C CA . SER A 1 199 ? 3.147 -3.836 3.031 1.00 97.12 199 SER A CA 1
ATOM 1506 C C . SER A 1 199 ? 4.006 -3.874 4.294 1.00 97.12 199 SER A C 1
ATOM 1508 O O . SER A 1 199 ? 4.643 -4.894 4.569 1.00 97.12 199 SER A O 1
ATOM 1510 N N . ASP A 1 20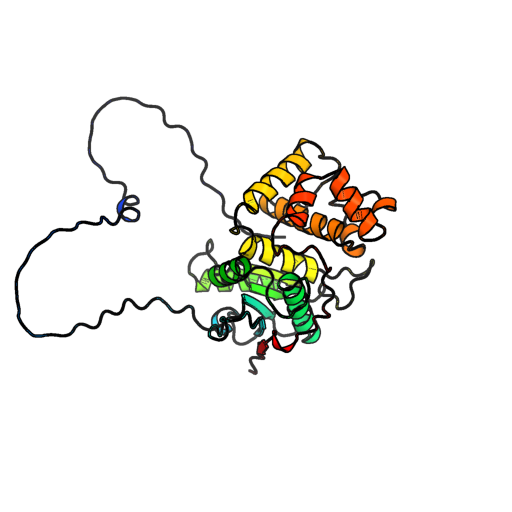0 ? 3.939 -2.819 5.104 1.00 95.50 200 ASP A N 1
ATOM 1511 C CA . ASP A 1 200 ? 4.792 -2.617 6.279 1.00 95.50 200 ASP A CA 1
ATOM 1512 C C . ASP A 1 200 ? 4.387 -3.502 7.466 1.00 95.50 200 ASP A C 1
ATOM 1514 O O . ASP A 1 200 ? 5.212 -3.852 8.301 1.00 95.50 200 ASP A O 1
ATOM 1518 N N . SER A 1 201 ? 3.113 -3.888 7.571 1.00 93.56 201 SER A N 1
ATOM 1519 C CA . SER A 1 201 ? 2.610 -4.676 8.704 1.00 93.56 201 SER A CA 1
ATOM 1520 C C . SER A 1 201 ? 2.211 -6.103 8.329 1.00 93.56 201 SER A C 1
ATOM 1522 O O . SER A 1 201 ? 2.156 -6.981 9.192 1.00 93.56 201 SER A O 1
ATOM 1524 N N . GLY A 1 202 ? 1.944 -6.366 7.052 1.00 95.00 202 GLY A N 1
ATOM 1525 C CA . GLY A 1 202 ? 1.535 -7.677 6.561 1.00 95.00 202 GLY A CA 1
ATOM 1526 C C . GLY A 1 202 ? 2.650 -8.392 5.805 1.00 95.00 202 GLY A C 1
ATOM 1527 O O . GLY A 1 202 ? 3.063 -9.488 6.192 1.00 95.00 202 GLY A O 1
ATOM 1528 N N . TRP A 1 203 ? 3.144 -7.776 4.731 1.00 97.25 203 TRP A N 1
ATOM 1529 C CA . TRP A 1 203 ? 4.088 -8.398 3.799 1.00 97.25 203 TRP A CA 1
ATOM 1530 C C . TRP A 1 203 ? 5.530 -8.450 4.290 1.00 97.25 203 TRP A C 1
ATOM 1532 O O . TRP A 1 203 ? 6.235 -9.394 3.932 1.00 97.25 203 TRP A O 1
ATOM 1542 N N . GLU A 1 204 ? 5.963 -7.501 5.123 1.00 93.50 204 GLU A N 1
ATOM 1543 C CA . GLU A 1 204 ? 7.358 -7.376 5.572 1.00 93.50 204 GLU A CA 1
ATOM 1544 C C . GLU A 1 204 ? 7.941 -8.702 6.112 1.00 93.50 204 GLU A C 1
ATOM 1546 O O . GLU A 1 204 ? 9.105 -9.039 5.886 1.00 93.50 204 GLU A O 1
ATOM 1551 N N . ASN A 1 205 ? 7.109 -9.510 6.774 1.00 89.94 205 ASN A N 1
ATOM 1552 C CA . ASN A 1 205 ? 7.521 -10.768 7.403 1.00 89.94 205 ASN A CA 1
ATOM 1553 C C . ASN A 1 205 ? 7.161 -12.026 6.589 1.00 89.94 205 ASN A C 1
ATOM 1555 O O . ASN A 1 205 ? 7.262 -13.146 7.095 1.00 89.94 205 ASN A O 1
ATOM 1559 N N . VAL A 1 206 ? 6.735 -11.881 5.331 1.00 95.50 206 VAL A N 1
ATOM 1560 C CA . VAL A 1 206 ? 6.370 -13.011 4.463 1.00 95.50 206 VAL A CA 1
ATOM 1561 C C . VAL A 1 206 ? 7.569 -13.452 3.627 1.00 95.50 206 VAL A C 1
ATOM 1563 O O . VAL A 1 206 ? 7.985 -12.791 2.675 1.00 95.50 206 VAL A O 1
ATOM 1566 N N . GLY A 1 207 ? 8.117 -14.625 3.951 1.00 94.56 207 GLY A N 1
ATOM 1567 C CA . GLY A 1 207 ? 9.215 -15.224 3.191 1.00 94.56 207 GLY A CA 1
ATOM 1568 C C . GLY A 1 207 ? 10.439 -14.305 3.116 1.00 94.56 207 GLY A C 1
ATOM 1569 O O . GLY A 1 207 ? 10.998 -13.926 4.139 1.00 94.56 207 GLY A O 1
ATOM 1570 N N . ASN A 1 208 ? 10.874 -13.968 1.899 1.00 96.56 208 ASN A N 1
ATOM 1571 C CA . ASN A 1 208 ? 11.983 -13.042 1.641 1.00 96.56 208 ASN A CA 1
ATOM 1572 C C . ASN A 1 208 ? 11.520 -11.703 1.036 1.00 96.56 208 ASN A C 1
ATOM 1574 O O . ASN A 1 208 ? 12.313 -11.041 0.362 1.00 96.56 208 ASN A O 1
ATOM 1578 N N . PHE A 1 209 ? 10.256 -11.314 1.248 1.00 98.06 209 PHE A N 1
ATOM 1579 C CA . PHE A 1 209 ? 9.662 -10.109 0.665 1.00 98.06 209 PHE A CA 1
ATOM 1580 C C . PHE A 1 209 ? 10.513 -8.858 0.921 1.00 98.06 209 PHE A C 1
ATOM 1582 O O . PHE A 1 209 ? 10.993 -8.248 -0.034 1.00 98.06 209 PHE A O 1
ATOM 1589 N N . SER A 1 210 ? 10.817 -8.544 2.184 1.00 97.06 210 SER A N 1
ATOM 1590 C CA . SER A 1 210 ? 11.605 -7.352 2.539 1.00 97.06 210 SER A CA 1
ATOM 1591 C C . SER A 1 210 ? 13.012 -7.355 1.962 1.00 97.06 210 SER A C 1
ATOM 1593 O O . SER A 1 210 ? 13.489 -6.329 1.496 1.00 97.06 210 SER A O 1
ATOM 1595 N N . GLN A 1 211 ? 13.668 -8.517 1.907 1.00 98.00 211 GLN A N 1
ATOM 1596 C CA . GLN A 1 211 ? 15.008 -8.636 1.320 1.00 98.00 211 GLN A CA 1
ATOM 1597 C C . GLN A 1 211 ? 14.991 -8.337 -0.183 1.00 98.00 211 GLN A C 1
ATOM 1599 O O . GLN A 1 211 ? 15.907 -7.705 -0.708 1.00 98.00 211 GLN A O 1
ATOM 1604 N N . ARG A 1 212 ? 13.945 -8.790 -0.883 1.00 98.31 212 ARG A N 1
ATOM 1605 C CA . ARG A 1 212 ? 13.755 -8.529 -2.314 1.00 98.31 212 ARG A CA 1
ATOM 1606 C C . ARG A 1 212 ? 13.371 -7.076 -2.568 1.00 98.31 212 ARG A C 1
ATOM 1608 O O . ARG A 1 212 ? 13.875 -6.497 -3.524 1.00 98.31 212 ARG A O 1
ATOM 1615 N N . LEU A 1 213 ? 12.540 -6.487 -1.707 1.00 98.38 213 LEU A N 1
ATOM 1616 C CA . LEU A 1 213 ? 12.189 -5.071 -1.786 1.00 98.38 213 LEU A CA 1
ATOM 1617 C C . LEU A 1 213 ? 13.419 -4.190 -1.554 1.00 98.38 213 LEU A C 1
ATOM 1619 O O . LEU A 1 213 ? 13.673 -3.277 -2.332 1.00 98.38 213 LEU A O 1
ATOM 1623 N N . ASP A 1 214 ? 14.231 -4.507 -0.544 1.00 97.94 214 ASP A N 1
ATOM 1624 C CA . ASP A 1 214 ? 15.494 -3.817 -0.288 1.00 97.94 214 ASP A CA 1
ATOM 1625 C C . ASP A 1 214 ? 16.442 -3.903 -1.489 1.00 97.94 214 ASP A C 1
ATOM 1627 O O . ASP A 1 214 ? 17.061 -2.902 -1.853 1.00 97.94 214 ASP A O 1
ATOM 1631 N N . ALA A 1 215 ? 16.566 -5.078 -2.112 1.00 97.56 215 ALA A N 1
ATOM 1632 C CA . ALA A 1 215 ? 17.394 -5.258 -3.302 1.00 97.56 215 ALA A CA 1
ATOM 1633 C C . ALA A 1 215 ? 16.888 -4.408 -4.480 1.00 97.56 215 ALA A C 1
ATOM 1635 O O . ALA A 1 215 ? 17.672 -3.657 -5.063 1.00 97.56 215 ALA A O 1
ATOM 1636 N N . ALA A 1 216 ? 15.580 -4.448 -4.750 1.00 97.88 216 ALA A N 1
ATOM 1637 C CA . ALA A 1 216 ? 14.952 -3.676 -5.816 1.00 97.88 216 ALA A CA 1
ATOM 1638 C C . ALA A 1 216 ? 15.082 -2.160 -5.596 1.00 97.88 216 ALA A C 1
ATOM 1640 O O . ALA A 1 216 ? 15.446 -1.422 -6.509 1.00 97.88 216 ALA A O 1
ATOM 1641 N N . TYR A 1 217 ? 14.858 -1.689 -4.369 1.00 97.31 217 TYR A N 1
ATOM 1642 C CA . TYR A 1 217 ? 15.018 -0.280 -4.019 1.00 97.31 217 TYR A CA 1
ATOM 1643 C C . TYR A 1 217 ? 16.475 0.187 -4.131 1.00 97.31 217 TYR A C 1
ATOM 1645 O O . TYR A 1 217 ? 16.766 1.270 -4.647 1.00 97.31 217 TYR A O 1
ATOM 1653 N N . ASN A 1 218 ? 17.421 -0.628 -3.659 1.00 95.69 218 ASN A N 1
ATOM 1654 C CA . ASN A 1 218 ? 18.845 -0.321 -3.769 1.00 95.69 218 ASN A CA 1
ATOM 1655 C C . ASN A 1 218 ? 19.306 -0.297 -5.229 1.00 95.69 218 ASN A C 1
ATOM 1657 O O . ASN A 1 218 ? 20.150 0.521 -5.582 1.00 95.69 218 ASN A O 1
ATOM 1661 N N . GLU A 1 219 ? 18.776 -1.167 -6.086 1.00 93.69 219 GLU A N 1
ATOM 1662 C CA . GLU A 1 219 ? 19.022 -1.092 -7.525 1.00 93.69 219 GLU A CA 1
ATOM 1663 C C . GLU A 1 219 ? 18.464 0.210 -8.107 1.00 93.69 219 GLU A C 1
ATOM 1665 O O . GLU A 1 219 ? 19.208 0.949 -8.755 1.00 93.69 219 GLU A O 1
ATOM 1670 N N . ALA A 1 220 ? 17.200 0.531 -7.815 1.00 94.31 220 ALA A N 1
ATOM 1671 C CA . ALA A 1 220 ? 16.543 1.723 -8.338 1.00 94.31 220 ALA A CA 1
ATOM 1672 C C . ALA A 1 220 ? 17.299 3.011 -7.971 1.00 94.31 220 ALA A C 1
ATOM 1674 O O . ALA A 1 220 ? 17.470 3.904 -8.803 1.00 94.31 220 ALA A O 1
ATOM 1675 N N . THR A 1 221 ? 17.808 3.087 -6.740 1.00 92.38 221 THR A N 1
ATOM 1676 C CA . THR A 1 221 ? 18.512 4.266 -6.212 1.00 92.38 221 THR A CA 1
ATOM 1677 C C . THR A 1 221 ? 19.991 4.341 -6.593 1.00 92.38 221 THR A C 1
ATOM 1679 O O . THR A 1 221 ? 20.509 5.445 -6.754 1.00 92.38 221 THR A O 1
ATOM 1682 N N . ASN A 1 222 ? 20.687 3.213 -6.766 1.00 91.56 222 ASN A N 1
ATOM 1683 C CA . ASN A 1 222 ? 22.115 3.222 -7.110 1.00 91.56 222 ASN A CA 1
ATOM 1684 C C . ASN A 1 222 ? 22.362 3.176 -8.620 1.00 91.56 222 ASN A C 1
ATOM 1686 O O . ASN A 1 222 ? 23.263 3.852 -9.119 1.00 91.56 222 ASN A O 1
ATOM 1690 N N . SER A 1 223 ? 21.585 2.369 -9.341 1.00 90.19 223 SER A N 1
ATOM 1691 C CA . SER A 1 223 ? 21.811 2.071 -10.758 1.00 90.19 223 SER A CA 1
ATOM 1692 C C . SER A 1 223 ? 20.939 2.926 -11.677 1.00 90.19 223 SER A C 1
ATOM 1694 O O . SER A 1 223 ? 21.368 3.257 -12.781 1.00 90.19 223 SER A O 1
ATOM 1696 N N . THR A 1 224 ? 19.743 3.331 -11.232 1.00 86.88 224 THR A N 1
ATOM 1697 C CA . THR A 1 224 ? 18.793 4.123 -12.035 1.00 86.88 224 THR A CA 1
ATOM 1698 C C . THR A 1 224 ? 18.230 5.351 -11.295 1.00 86.88 224 THR A C 1
ATOM 1700 O O . THR A 1 224 ? 17.022 5.593 -11.350 1.00 86.88 224 THR A O 1
ATOM 1703 N N . PRO A 1 225 ? 19.061 6.189 -10.640 1.00 84.19 225 PRO A N 1
ATOM 1704 C CA . PRO A 1 225 ? 18.591 7.282 -9.773 1.00 84.19 225 PRO A CA 1
ATOM 1705 C C . PRO A 1 225 ? 17.756 8.355 -10.492 1.00 84.19 225 PRO A C 1
ATOM 1707 O O . PRO A 1 225 ? 17.144 9.208 -9.856 1.00 84.19 225 PRO A O 1
ATOM 1710 N N . SER A 1 226 ? 17.736 8.365 -11.828 1.00 88.56 226 SER A N 1
ATOM 1711 C CA . SER A 1 226 ? 16.867 9.254 -12.600 1.00 88.56 226 SER A CA 1
ATOM 1712 C C . SER A 1 226 ? 15.414 8.786 -12.663 1.00 88.56 226 SER A C 1
ATOM 1714 O O . SER A 1 226 ? 14.555 9.623 -12.931 1.00 88.56 226 SER A O 1
ATOM 1716 N N . LEU A 1 227 ? 15.146 7.490 -12.470 1.00 90.62 227 LEU A N 1
ATOM 1717 C CA . LEU A 1 227 ? 13.824 6.880 -12.639 1.00 90.62 227 LEU A CA 1
ATOM 1718 C C . LEU A 1 227 ? 12.965 6.949 -11.378 1.00 90.62 227 LEU A C 1
ATOM 1720 O O . LEU A 1 227 ? 11.750 7.026 -11.494 1.00 90.62 227 LEU A O 1
ATOM 1724 N N . TRP A 1 228 ? 13.585 6.955 -10.201 1.00 91.88 228 TRP A N 1
ATOM 1725 C CA . TRP A 1 228 ? 12.902 7.037 -8.915 1.00 91.88 228 TRP A CA 1
ATOM 1726 C C . TRP A 1 228 ? 13.459 8.205 -8.108 1.00 91.88 228 TRP A C 1
ATOM 1728 O O . TRP A 1 228 ? 14.665 8.264 -7.860 1.00 91.88 228 TRP A O 1
ATOM 1738 N N . VAL A 1 229 ? 12.595 9.141 -7.713 1.00 86.12 229 VAL A N 1
ATOM 1739 C CA . VAL A 1 229 ? 12.965 10.248 -6.827 1.00 86.12 229 VAL A CA 1
ATOM 1740 C C . VAL A 1 229 ? 11.814 10.553 -5.879 1.00 86.12 229 VAL A C 1
ATOM 1742 O O . VAL A 1 229 ? 10.732 10.907 -6.324 1.00 86.12 229 VAL A O 1
ATOM 1745 N N . TYR A 1 230 ? 12.075 10.509 -4.577 1.00 87.50 230 TYR A N 1
ATOM 1746 C CA . TYR A 1 230 ? 11.111 10.901 -3.558 1.00 87.50 230 TYR A CA 1
ATOM 1747 C C . TYR A 1 230 ? 11.683 12.053 -2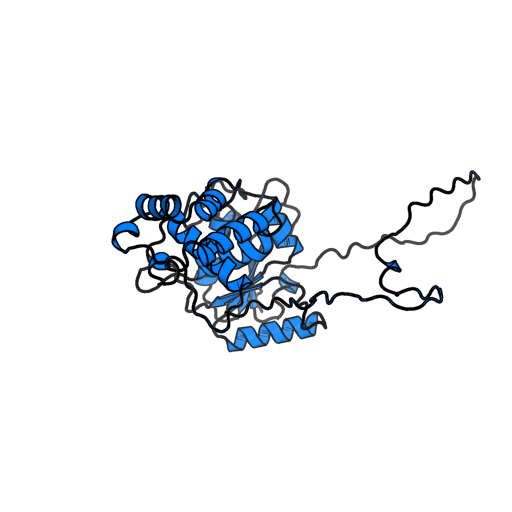.729 1.00 87.50 230 TYR A C 1
ATOM 1749 O O . TYR A 1 230 ? 12.782 11.952 -2.178 1.00 87.50 230 TYR A O 1
ATOM 1757 N N . ASN A 1 231 ? 10.968 13.181 -2.701 1.00 84.69 231 ASN A N 1
ATOM 1758 C CA . ASN A 1 231 ? 11.535 14.475 -2.294 1.00 84.69 231 ASN A CA 1
ATOM 1759 C C . ASN A 1 231 ? 11.043 14.968 -0.930 1.00 84.69 231 ASN A C 1
ATOM 1761 O O . ASN A 1 231 ? 11.409 16.081 -0.547 1.00 84.69 231 ASN A O 1
ATOM 1765 N N . ASP A 1 232 ? 10.196 14.212 -0.225 1.00 88.44 232 ASP A N 1
ATOM 1766 C CA . ASP A 1 232 ? 9.702 14.625 1.090 1.00 88.44 232 ASP A CA 1
ATOM 1767 C C . ASP A 1 232 ? 10.873 14.625 2.095 1.00 88.44 232 ASP A C 1
ATOM 1769 O O . ASP A 1 232 ? 11.409 13.562 2.426 1.00 88.44 232 ASP A O 1
ATOM 1773 N N . PRO A 1 233 ? 11.289 15.795 2.618 1.00 86.00 233 PRO A N 1
ATOM 1774 C CA . PRO A 1 233 ? 12.401 15.885 3.561 1.00 86.00 233 PRO A CA 1
ATOM 1775 C C . PRO A 1 233 ? 12.083 15.266 4.930 1.00 86.00 233 PRO A C 1
ATOM 1777 O O . PRO A 1 233 ? 12.987 15.104 5.750 1.00 86.00 233 PRO A O 1
ATOM 1780 N N . THR A 1 234 ? 10.814 14.959 5.207 1.00 86.44 234 THR A N 1
ATOM 1781 C CA . THR A 1 234 ? 10.373 14.280 6.432 1.00 86.44 234 THR A CA 1
ATOM 1782 C C . THR A 1 234 ? 10.412 12.756 6.311 1.00 86.44 234 THR A C 1
ATOM 1784 O O . THR A 1 234 ? 10.383 12.068 7.332 1.00 86.44 234 THR A O 1
ATOM 1787 N N . CYS A 1 235 ? 10.544 12.233 5.089 1.00 91.25 235 CYS A N 1
ATOM 1788 C CA . CYS A 1 235 ? 10.529 10.810 4.784 1.00 91.25 235 CYS A CA 1
ATOM 1789 C C . CYS A 1 235 ? 11.940 10.213 4.870 1.00 91.25 235 CYS A C 1
ATOM 1791 O O . CYS A 1 235 ? 12.870 10.596 4.151 1.00 91.25 235 CYS A O 1
ATOM 1793 N N . ASN A 1 236 ? 12.107 9.253 5.778 1.00 92.56 236 ASN A N 1
ATOM 1794 C CA . ASN A 1 236 ? 13.341 8.484 5.900 1.00 92.56 236 ASN A CA 1
ATOM 1795 C C . ASN A 1 236 ? 13.440 7.415 4.791 1.00 92.56 236 ASN A C 1
ATOM 1797 O O . ASN A 1 236 ? 12.543 7.256 3.968 1.00 92.56 236 ASN A O 1
ATOM 1801 N N . ARG A 1 237 ? 14.539 6.651 4.778 1.00 92.94 237 ARG A N 1
ATOM 1802 C CA . ARG A 1 237 ? 14.757 5.596 3.777 1.00 92.94 237 ARG A CA 1
ATOM 1803 C C . ARG A 1 237 ? 13.655 4.531 3.776 1.00 92.94 237 ARG A C 1
ATOM 1805 O O . ARG A 1 237 ? 13.355 4.012 2.714 1.00 92.94 237 ARG A O 1
ATOM 1812 N N . GLU A 1 238 ? 13.090 4.198 4.932 1.00 92.00 238 GLU A N 1
ATOM 1813 C CA . GLU A 1 238 ? 12.048 3.172 5.037 1.00 92.00 238 GLU A CA 1
ATOM 1814 C C . GLU A 1 238 ? 10.750 3.651 4.389 1.00 92.00 238 GLU A C 1
ATOM 1816 O O . GLU A 1 238 ? 10.249 2.985 3.494 1.00 92.00 238 GLU A O 1
ATOM 1821 N N . CYS A 1 239 ? 10.322 4.873 4.702 1.00 94.19 239 CYS A N 1
ATOM 1822 C CA . CYS A 1 239 ? 9.208 5.527 4.021 1.00 94.19 239 CYS A CA 1
ATOM 1823 C C . CYS A 1 239 ? 9.434 5.596 2.493 1.00 94.19 239 CYS A C 1
ATOM 1825 O O . CYS A 1 239 ? 8.569 5.191 1.728 1.00 94.19 239 CYS A O 1
ATOM 1827 N N . GLN A 1 240 ? 10.636 5.957 2.020 1.00 94.88 240 GLN A N 1
ATOM 1828 C CA . GLN A 1 240 ? 10.926 5.984 0.575 1.00 94.88 240 GLN A CA 1
ATOM 1829 C C . GLN A 1 240 ? 10.831 4.600 -0.091 1.00 94.88 240 GLN A C 1
ATOM 1831 O O . GLN A 1 240 ? 10.523 4.520 -1.279 1.00 94.88 240 GLN A O 1
ATOM 1836 N N . LYS A 1 241 ? 11.117 3.509 0.633 1.00 96.25 241 LYS A N 1
ATOM 1837 C CA . LYS A 1 241 ? 10.949 2.141 0.111 1.00 96.25 241 LYS A CA 1
ATOM 1838 C C . LYS A 1 241 ? 9.480 1.773 -0.030 1.00 96.25 241 LYS A C 1
ATOM 1840 O O . LYS A 1 241 ? 9.122 1.151 -1.028 1.00 96.25 241 LYS A O 1
ATOM 1845 N N . THR A 1 242 ? 8.663 2.138 0.952 1.00 96.81 242 THR A N 1
ATOM 1846 C CA . THR A 1 242 ? 7.215 1.911 0.936 1.00 96.81 242 THR A CA 1
ATOM 1847 C C . THR A 1 242 ? 6.578 2.642 -0.249 1.00 96.81 242 THR A C 1
ATOM 1849 O O . THR A 1 242 ? 5.886 2.023 -1.054 1.00 96.81 242 THR A O 1
ATOM 1852 N N . GLU A 1 243 ? 6.966 3.896 -0.468 1.00 96.38 243 GLU A N 1
ATOM 1853 C CA . GLU A 1 243 ? 6.524 4.718 -1.604 1.00 96.38 243 GLU A CA 1
ATOM 1854 C C . GLU A 1 243 ? 6.998 4.162 -2.956 1.00 96.38 243 GLU A C 1
ATOM 1856 O O . GLU A 1 243 ? 6.256 4.098 -3.942 1.00 96.38 243 GLU A O 1
ATOM 1861 N N . PHE A 1 244 ? 8.246 3.685 -3.011 1.00 97.31 244 PHE A N 1
ATOM 1862 C CA . PHE A 1 244 ? 8.784 3.023 -4.199 1.00 97.31 244 PHE A CA 1
ATOM 1863 C C . PHE A 1 244 ? 7.991 1.763 -4.550 1.00 97.31 244 PHE A C 1
ATOM 1865 O O . PHE A 1 244 ? 7.698 1.514 -5.723 1.00 97.31 244 PHE A O 1
ATOM 1872 N N . LEU A 1 245 ? 7.636 0.961 -3.544 1.00 98.19 245 LEU A N 1
ATOM 1873 C CA . LEU A 1 245 ? 6.810 -0.221 -3.741 1.00 98.19 245 LEU A CA 1
ATOM 1874 C C . LEU A 1 245 ? 5.418 0.175 -4.244 1.00 98.19 245 LEU A C 1
ATOM 1876 O O . LEU A 1 245 ? 4.986 -0.368 -5.261 1.00 98.19 245 LEU A O 1
ATOM 1880 N N . TYR A 1 246 ? 4.743 1.122 -3.586 1.00 97.69 246 TYR A N 1
ATOM 1881 C CA . TYR A 1 246 ? 3.394 1.548 -3.960 1.00 97.69 246 TYR A CA 1
ATOM 1882 C C . TYR A 1 246 ? 3.328 2.065 -5.402 1.00 97.69 246 TYR A C 1
ATOM 1884 O O . TYR A 1 246 ? 2.558 1.556 -6.220 1.00 97.69 246 TYR A O 1
ATOM 1892 N N . THR A 1 247 ? 4.193 3.014 -5.761 1.00 96.00 247 THR A N 1
ATOM 1893 C CA . THR A 1 247 ? 4.242 3.577 -7.121 1.00 96.00 247 THR A CA 1
ATOM 1894 C C . THR A 1 247 ? 4.609 2.532 -8.178 1.00 96.00 247 THR A C 1
ATOM 1896 O O . THR A 1 247 ? 4.105 2.578 -9.304 1.00 96.00 247 THR A O 1
ATOM 1899 N N . SER A 1 248 ? 5.427 1.535 -7.826 1.00 97.56 248 SER A N 1
ATOM 1900 C CA . SER A 1 248 ? 5.717 0.395 -8.706 1.00 97.56 248 SER A CA 1
ATOM 1901 C C . SER A 1 248 ? 4.504 -0.521 -8.886 1.00 97.56 248 SER A C 1
ATOM 1903 O O . SER A 1 248 ? 4.275 -1.017 -9.989 1.00 97.56 248 SER A O 1
ATOM 1905 N N . VAL A 1 249 ? 3.687 -0.720 -7.850 1.00 98.06 249 VAL A N 1
ATOM 1906 C CA . VAL A 1 249 ? 2.412 -1.448 -7.950 1.00 98.06 249 VAL A CA 1
ATOM 1907 C C . VAL A 1 249 ? 1.401 -0.666 -8.788 1.00 98.06 249 VAL A C 1
ATOM 1909 O O . VAL A 1 249 ? 0.752 -1.257 -9.652 1.00 98.06 249 VAL A O 1
ATOM 1912 N N . ALA A 1 250 ? 1.334 0.660 -8.636 1.00 96.44 250 ALA A N 1
ATOM 1913 C CA . ALA A 1 250 ? 0.543 1.532 -9.506 1.00 96.44 250 ALA A CA 1
ATOM 1914 C C . ALA A 1 250 ? 0.962 1.408 -10.977 1.00 96.44 250 ALA A C 1
ATOM 1916 O O . ALA A 1 250 ? 0.103 1.287 -11.852 1.00 96.44 250 ALA A O 1
ATOM 1917 N N . ALA A 1 251 ? 2.268 1.343 -11.258 1.00 96.25 251 ALA A N 1
ATOM 1918 C CA . ALA A 1 251 ? 2.789 1.078 -12.600 1.00 96.25 251 ALA A CA 1
ATOM 1919 C C . ALA A 1 251 ? 2.387 -0.309 -13.110 1.00 96.25 251 ALA A C 1
ATOM 1921 O O . ALA A 1 251 ? 1.930 -0.455 -14.243 1.00 96.25 251 ALA A O 1
ATOM 1922 N N . TYR A 1 252 ? 2.531 -1.326 -12.265 1.00 97.88 252 TYR A N 1
ATOM 1923 C CA . TYR A 1 252 ? 2.261 -2.713 -12.621 1.00 97.88 252 TYR A CA 1
ATOM 1924 C C . TYR A 1 252 ? 0.775 -2.972 -12.922 1.00 97.88 252 TYR A C 1
ATOM 1926 O O . TYR A 1 252 ? 0.454 -3.738 -13.834 1.00 97.88 252 TYR A O 1
ATOM 1934 N N . LEU A 1 253 ? -0.126 -2.351 -12.159 1.00 96.81 253 LEU A N 1
ATOM 1935 C CA . LEU A 1 253 ? -1.581 -2.501 -12.276 1.00 96.81 253 LEU A CA 1
ATOM 1936 C C . LEU A 1 253 ? -2.232 -1.426 -13.162 1.00 96.81 253 LEU A C 1
ATOM 1938 O O . LEU A 1 253 ? -3.392 -1.569 -13.540 1.00 96.81 253 LEU A O 1
ATOM 1942 N N . GLY A 1 254 ? -1.486 -0.393 -13.562 1.00 93.50 254 GLY A N 1
ATOM 1943 C CA . GLY A 1 254 ? -1.931 0.612 -14.527 1.00 93.50 254 GLY A CA 1
ATOM 1944 C C . GLY A 1 254 ? -2.789 1.736 -13.951 1.00 93.50 254 GLY A C 1
ATOM 1945 O O . GLY A 1 254 ? -3.673 2.223 -14.658 1.00 93.50 254 GLY A O 1
ATOM 1946 N N . SER A 1 255 ? -2.549 2.158 -12.706 1.00 93.38 255 SER A N 1
ATOM 1947 C CA . SER A 1 255 ? -3.247 3.317 -12.138 1.00 93.38 255 SER A CA 1
ATOM 1948 C C . SER A 1 255 ? -2.692 4.626 -12.692 1.00 93.38 255 SER A C 1
ATOM 1950 O O . SER A 1 255 ? -1.704 5.170 -12.202 1.00 93.38 255 SER A O 1
ATOM 1952 N N . GLU A 1 256 ? -3.332 5.158 -13.731 1.00 91.06 256 GLU A N 1
ATOM 1953 C CA . GLU A 1 256 ? -2.923 6.430 -14.329 1.00 91.06 256 GLU A CA 1
ATOM 1954 C C . GLU A 1 256 ? -2.952 7.614 -13.341 1.00 91.06 256 GLU A C 1
ATOM 1956 O O . GLU A 1 256 ? -1.970 8.360 -13.341 1.00 91.06 256 GLU A O 1
ATOM 1961 N N . PRO A 1 257 ? -3.986 7.797 -12.483 1.00 91.81 257 PRO A N 1
ATOM 1962 C CA . PRO A 1 257 ? -3.989 8.857 -11.473 1.00 91.81 257 PRO A CA 1
ATOM 1963 C C . PRO A 1 257 ? -2.757 8.835 -10.560 1.00 91.81 257 PRO A C 1
ATOM 1965 O O . PRO A 1 257 ? -2.142 9.876 -10.337 1.00 91.81 257 PRO A O 1
ATOM 1968 N N . ASP A 1 258 ? -2.357 7.657 -10.079 1.00 92.19 258 ASP A N 1
ATOM 1969 C CA . ASP A 1 258 ? -1.209 7.501 -9.176 1.00 92.19 258 ASP A CA 1
ATOM 1970 C C . ASP A 1 258 ? 0.129 7.660 -9.907 1.00 92.19 258 ASP A C 1
ATOM 1972 O O . ASP A 1 258 ? 1.080 8.223 -9.370 1.00 92.19 258 ASP A O 1
ATOM 1976 N N . LEU A 1 259 ? 0.191 7.280 -11.183 1.00 90.88 259 LEU A N 1
ATOM 1977 C CA . LEU A 1 259 ? 1.367 7.501 -12.025 1.00 90.88 259 LEU A CA 1
ATOM 1978 C C . LEU A 1 259 ? 1.534 8.950 -12.484 1.00 90.88 259 LEU A C 1
ATOM 1980 O O . LEU A 1 259 ? 2.524 9.259 -13.150 1.00 90.88 259 LEU A O 1
ATOM 1984 N N . GLN A 1 260 ? 0.600 9.857 -12.187 1.00 84.94 260 GLN A N 1
ATOM 1985 C CA . GLN A 1 260 ? 0.820 11.286 -12.424 1.00 84.94 260 GLN A CA 1
ATOM 1986 C C . GLN A 1 260 ? 1.769 11.907 -11.396 1.00 84.94 260 GLN A C 1
ATOM 1988 O O . GLN A 1 260 ? 2.376 12.941 -11.696 1.00 84.94 260 GLN A O 1
ATOM 1993 N N . ALA A 1 261 ? 1.962 11.261 -10.240 1.00 72.75 261 ALA A N 1
ATOM 1994 C CA . ALA A 1 261 ? 2.984 11.648 -9.281 1.00 72.75 261 ALA A CA 1
ATOM 1995 C C . ALA A 1 261 ? 4.374 11.576 -9.939 1.00 72.75 261 ALA A C 1
ATOM 1997 O O . ALA A 1 261 ? 4.712 10.642 -10.664 1.00 72.75 261 ALA A O 1
ATOM 1998 N N . ASN A 1 262 ? 5.203 12.600 -9.725 1.00 71.94 262 ASN A N 1
ATOM 1999 C CA . ASN A 1 262 ? 6.521 12.708 -10.367 1.00 71.94 262 ASN A CA 1
ATOM 2000 C C . ASN A 1 262 ? 7.608 11.855 -9.687 1.00 71.94 262 ASN A C 1
ATOM 2002 O O . ASN A 1 262 ? 8.797 12.073 -9.939 1.00 71.94 262 ASN A O 1
ATOM 2006 N N . GLU A 1 263 ? 7.210 10.925 -8.823 1.00 86.50 263 GLU A N 1
ATOM 2007 C CA . GLU A 1 263 ? 8.111 10.124 -8.000 1.00 86.50 263 GLU A CA 1
ATOM 2008 C C . GLU A 1 263 ? 8.762 9.012 -8.820 1.00 86.50 263 GLU A C 1
ATOM 2010 O O . GLU A 1 263 ? 9.989 8.947 -8.943 1.00 86.50 263 GLU A O 1
ATOM 2015 N N . LEU A 1 264 ? 7.930 8.209 -9.489 1.00 90.81 264 LEU A N 1
ATOM 2016 C CA . LEU A 1 264 ? 8.355 7.249 -10.497 1.00 90.81 264 LEU A CA 1
ATOM 2017 C C . LEU A 1 264 ? 8.280 7.894 -11.889 1.00 90.81 264 LEU A C 1
ATOM 2019 O O . LEU A 1 264 ? 7.209 8.117 -12.457 1.00 90.81 264 LEU A O 1
ATOM 2023 N N . LYS A 1 265 ? 9.437 8.212 -12.474 1.00 90.12 265 LYS A N 1
ATOM 2024 C CA . LYS A 1 265 ? 9.554 8.960 -13.736 1.00 90.12 265 LYS A CA 1
ATOM 2025 C C . LYS A 1 265 ? 9.372 8.074 -14.965 1.00 90.12 265 LYS A C 1
ATOM 2027 O O . LYS A 1 265 ? 10.264 7.951 -15.804 1.00 90.12 265 LYS A O 1
ATOM 2032 N N . ILE A 1 266 ? 8.174 7.519 -15.099 1.00 90.38 266 ILE A N 1
ATOM 2033 C CA . ILE A 1 266 ? 7.716 6.852 -16.321 1.00 90.38 266 ILE A CA 1
ATOM 2034 C C . ILE A 1 266 ? 7.422 7.927 -17.381 1.00 90.38 266 ILE A C 1
ATOM 2036 O O . ILE A 1 266 ? 6.742 8.905 -17.055 1.00 90.38 266 ILE A O 1
ATOM 2040 N N . PRO A 1 267 ? 7.891 7.822 -18.635 1.00 89.94 267 PRO A N 1
ATOM 2041 C CA . PRO A 1 267 ? 7.482 8.731 -19.704 1.00 89.94 267 PRO A CA 1
ATOM 2042 C C . PRO A 1 267 ? 5.961 8.714 -19.902 1.00 89.94 267 PRO A C 1
ATOM 2044 O O . PRO A 1 267 ? 5.342 7.660 -19.858 1.00 89.94 267 PRO A O 1
ATOM 2047 N N . ALA A 1 268 ? 5.339 9.870 -20.158 1.00 87.31 268 ALA A N 1
ATOM 2048 C CA . ALA A 1 268 ? 3.876 9.963 -20.272 1.00 87.31 268 ALA A CA 1
ATOM 2049 C C . ALA A 1 268 ? 3.282 9.028 -21.345 1.00 87.31 268 ALA A C 1
ATOM 2051 O O . ALA A 1 268 ? 2.210 8.470 -21.143 1.00 87.31 268 ALA A O 1
ATOM 2052 N N . ALA A 1 269 ? 4.004 8.817 -22.452 1.00 86.81 269 ALA A N 1
ATOM 2053 C CA . ALA A 1 269 ? 3.608 7.883 -23.507 1.00 86.81 269 ALA A CA 1
ATOM 2054 C C . ALA A 1 269 ? 3.568 6.418 -23.037 1.00 86.81 269 ALA A C 1
ATOM 2056 O O . ALA A 1 269 ? 2.828 5.626 -23.607 1.00 86.81 269 ALA A O 1
ATOM 2057 N N . ASP A 1 270 ? 4.327 6.082 -21.993 1.00 89.00 270 ASP A N 1
ATOM 2058 C CA . ASP A 1 270 ? 4.413 4.733 -21.443 1.00 89.00 270 ASP A CA 1
ATOM 2059 C C . ASP A 1 270 ? 3.447 4.522 -20.262 1.00 89.00 270 ASP A C 1
ATOM 2061 O O . ASP A 1 270 ? 3.227 3.383 -19.859 1.00 89.00 270 ASP A O 1
ATOM 2065 N N . ARG A 1 271 ? 2.827 5.588 -19.727 1.00 86.88 271 ARG A N 1
ATOM 2066 C CA . ARG A 1 271 ? 1.844 5.517 -18.624 1.00 86.88 271 ARG A CA 1
ATOM 2067 C C . ARG A 1 271 ? 0.450 5.069 -19.075 1.00 86.88 271 ARG A C 1
ATOM 2069 O O . ARG A 1 271 ? -0.389 4.763 -18.233 1.00 86.88 271 ARG A O 1
ATOM 2076 N N . THR A 1 272 ? 0.169 5.063 -20.379 1.00 84.19 272 THR A N 1
ATOM 2077 C CA . THR A 1 272 ? -1.192 4.860 -20.894 1.00 84.19 272 THR A CA 1
ATOM 2078 C C . THR A 1 272 ? -1.613 3.393 -20.816 1.00 84.19 272 THR A C 1
ATOM 2080 O O . THR A 1 272 ? -1.349 2.601 -21.724 1.00 84.19 272 THR A O 1
ATOM 2083 N N . GLY A 1 273 ? -2.308 3.049 -19.733 1.00 85.62 273 GLY A N 1
ATOM 2084 C CA . GLY A 1 273 ? -2.870 1.725 -19.489 1.00 85.62 273 GLY A CA 1
ATOM 2085 C C . GLY A 1 273 ? -1.875 0.715 -18.914 1.00 85.62 273 GLY A C 1
ATOM 2086 O O . GLY A 1 273 ? -0.657 0.834 -19.054 1.00 85.62 273 GLY A O 1
ATOM 2087 N N . GLN A 1 274 ? -2.431 -0.325 -18.293 1.00 88.31 274 GLN A N 1
ATOM 2088 C CA . GLN A 1 274 ? -1.690 -1.340 -17.542 1.00 88.31 274 GLN A CA 1
ATOM 2089 C C . GLN A 1 274 ? -0.565 -1.998 -18.344 1.00 88.31 274 GLN A C 1
ATOM 2091 O O . GLN A 1 274 ? 0.570 -2.011 -17.889 1.00 88.31 274 GLN A O 1
ATOM 2096 N N . ALA A 1 275 ? -0.840 -2.508 -19.549 1.00 92.88 275 ALA A N 1
ATOM 2097 C CA . ALA A 1 275 ? 0.167 -3.230 -20.333 1.00 92.88 275 ALA A CA 1
ATOM 2098 C C . ALA A 1 275 ? 1.393 -2.365 -20.676 1.00 92.88 275 ALA A C 1
ATOM 2100 O O . ALA A 1 275 ? 2.512 -2.870 -20.708 1.00 92.88 275 ALA A O 1
ATOM 2101 N N . SER A 1 276 ? 1.183 -1.067 -20.909 1.00 91.38 276 SER A N 1
ATOM 2102 C CA . SER A 1 276 ? 2.259 -0.130 -21.229 1.00 91.38 276 SER A CA 1
ATOM 2103 C C . SER A 1 276 ? 3.123 0.157 -20.000 1.00 91.38 276 SER A C 1
ATOM 2105 O O . SER A 1 276 ? 4.336 -0.055 -20.036 1.00 91.38 276 SER A O 1
ATOM 2107 N N . ALA A 1 277 ? 2.497 0.556 -18.889 1.00 93.44 277 ALA A N 1
ATOM 2108 C CA . ALA A 1 277 ? 3.213 0.894 -17.661 1.00 93.44 277 ALA A CA 1
ATOM 2109 C C . ALA A 1 277 ? 3.912 -0.334 -17.051 1.00 93.44 277 ALA A C 1
ATOM 2111 O O . ALA A 1 277 ? 5.065 -0.255 -16.626 1.00 93.44 277 ALA A O 1
ATOM 2112 N N . GLN A 1 278 ? 3.265 -1.499 -17.103 1.00 95.81 278 GLN A N 1
ATOM 2113 C CA . GLN A 1 278 ? 3.826 -2.771 -16.661 1.00 95.81 278 GLN A CA 1
ATOM 2114 C C . GLN A 1 278 ? 5.023 -3.208 -17.524 1.00 95.81 278 GLN A C 1
ATOM 2116 O O . GLN A 1 278 ? 6.038 -3.648 -16.982 1.00 95.81 278 GLN A O 1
ATOM 2121 N N . ALA A 1 279 ? 4.942 -3.071 -18.854 1.00 96.12 279 ALA A N 1
ATOM 2122 C CA . ALA A 1 279 ? 6.064 -3.374 -19.745 1.00 96.12 279 ALA A CA 1
ATOM 2123 C C . ALA A 1 279 ? 7.243 -2.421 -19.516 1.00 96.12 279 ALA A C 1
ATOM 2125 O O . ALA A 1 279 ? 8.396 -2.859 -19.507 1.00 96.12 279 ALA A O 1
ATOM 2126 N N . TRP A 1 280 ? 6.962 -1.136 -19.283 1.00 95.88 280 TRP A N 1
ATOM 2127 C CA . TRP A 1 280 ? 7.984 -0.160 -18.922 1.00 95.88 280 TRP A CA 1
ATOM 2128 C C . TRP A 1 280 ? 8.669 -0.528 -17.604 1.00 95.88 280 TRP A C 1
ATOM 2130 O O . TRP A 1 280 ? 9.900 -0.509 -17.538 1.00 95.88 280 TRP A O 1
ATOM 2140 N N . LEU A 1 281 ? 7.896 -0.914 -16.582 1.00 95.94 281 LEU A N 1
ATOM 2141 C CA . LEU A 1 281 ? 8.429 -1.333 -15.287 1.00 95.94 281 LEU A CA 1
ATOM 2142 C C . LEU A 1 281 ? 9.353 -2.546 -15.442 1.00 95.94 281 LEU A C 1
ATOM 2144 O O . LEU A 1 281 ? 10.473 -2.515 -14.948 1.00 95.94 281 LEU A O 1
ATOM 2148 N N . ASN A 1 282 ? 8.933 -3.565 -16.195 1.00 97.06 282 ASN A N 1
ATOM 2149 C CA . ASN A 1 282 ? 9.757 -4.745 -16.470 1.00 97.06 282 ASN A CA 1
ATOM 2150 C C . ASN A 1 282 ? 11.083 -4.384 -17.165 1.00 97.06 282 ASN A C 1
ATOM 2152 O O . ASN A 1 282 ? 12.142 -4.878 -16.796 1.00 97.06 282 ASN A O 1
ATOM 2156 N N . ALA A 1 283 ? 11.037 -3.492 -18.158 1.00 96.44 283 ALA A N 1
ATOM 2157 C CA . ALA A 1 283 ? 12.212 -3.134 -18.949 1.00 96.44 283 ALA A CA 1
ATOM 2158 C C . ALA A 1 283 ? 13.230 -2.253 -18.203 1.00 96.44 283 ALA A C 1
ATOM 2160 O O . ALA A 1 283 ? 14.405 -2.252 -18.568 1.00 96.44 283 ALA A O 1
ATOM 2161 N N . ASN A 1 284 ? 12.791 -1.477 -17.206 1.00 96.00 284 ASN A N 1
ATOM 2162 C CA . ASN A 1 284 ? 13.623 -0.449 -16.570 1.00 96.00 284 ASN A CA 1
ATOM 2163 C C . ASN A 1 284 ? 13.874 -0.684 -15.074 1.00 96.00 284 ASN A C 1
ATOM 2165 O O . ASN A 1 284 ? 14.851 -0.162 -14.542 1.00 96.00 284 ASN A O 1
ATOM 2169 N N . LEU A 1 285 ? 13.006 -1.440 -14.399 1.00 96.62 285 LEU A N 1
ATOM 2170 C CA . LEU A 1 285 ? 13.048 -1.737 -12.966 1.00 96.62 285 LEU A CA 1
ATOM 2171 C C . LEU A 1 285 ? 12.665 -3.213 -12.738 1.00 96.62 285 LEU A C 1
ATOM 2173 O O . LEU A 1 285 ? 11.679 -3.548 -12.078 1.00 96.62 285 LEU A O 1
ATOM 2177 N N . GLU A 1 286 ? 13.455 -4.116 -13.318 1.00 96.88 286 GLU A N 1
ATOM 2178 C CA . GLU A 1 286 ? 13.162 -5.553 -13.365 1.00 96.88 286 GLU A CA 1
ATOM 2179 C C . GLU A 1 286 ? 13.010 -6.186 -11.968 1.00 96.88 286 GLU A C 1
ATOM 2181 O O . GLU A 1 286 ? 12.142 -7.038 -11.769 1.00 96.88 286 GLU A O 1
ATOM 2186 N N . GLN A 1 287 ? 13.805 -5.788 -10.966 1.00 97.69 287 GLN A N 1
ATOM 2187 C CA . GLN A 1 287 ? 13.722 -6.415 -9.641 1.00 97.69 287 GLN A CA 1
ATOM 2188 C C . GLN A 1 287 ? 12.396 -6.133 -8.927 1.00 97.69 287 GLN A C 1
ATOM 2190 O O . GLN A 1 287 ? 11.828 -7.058 -8.340 1.00 97.69 287 GLN A O 1
ATOM 2195 N N . ILE A 1 288 ? 11.874 -4.900 -8.993 1.00 98.06 288 ILE A N 1
ATOM 2196 C CA . ILE A 1 288 ? 10.570 -4.584 -8.387 1.00 98.06 288 ILE A CA 1
ATOM 2197 C C . ILE A 1 288 ? 9.428 -5.194 -9.205 1.00 98.06 288 ILE A C 1
ATOM 2199 O O . ILE A 1 288 ? 8.488 -5.732 -8.623 1.00 98.06 288 ILE A O 1
ATOM 2203 N N . TYR A 1 289 ? 9.554 -5.228 -10.538 1.00 98.25 289 TYR A N 1
ATOM 2204 C CA . TYR A 1 289 ? 8.625 -5.965 -11.395 1.00 98.25 289 TYR A CA 1
ATOM 2205 C C . TYR A 1 289 ? 8.544 -7.439 -10.976 1.00 98.25 289 TYR A C 1
ATOM 2207 O O . TYR A 1 289 ? 7.460 -7.955 -10.715 1.00 98.25 289 TYR A O 1
ATOM 2215 N N . ASN A 1 290 ? 9.691 -8.105 -10.830 1.00 98.38 290 ASN A N 1
ATOM 2216 C CA . ASN A 1 290 ? 9.758 -9.505 -10.424 1.00 98.38 290 ASN A CA 1
ATOM 2217 C C . ASN A 1 290 ? 9.250 -9.721 -8.996 1.00 98.38 290 ASN A C 1
ATOM 2219 O O . ASN A 1 290 ? 8.651 -10.763 -8.726 1.00 98.38 290 ASN A O 1
ATOM 2223 N N . LEU A 1 291 ? 9.466 -8.771 -8.079 1.00 98.44 291 LEU A N 1
ATOM 2224 C CA . LEU A 1 291 ? 8.870 -8.791 -6.743 1.00 98.44 291 LEU A CA 1
ATOM 2225 C C . LEU A 1 291 ? 7.345 -8.880 -6.818 1.00 98.44 291 LEU A C 1
ATOM 2227 O O . LEU A 1 291 ? 6.780 -9.801 -6.229 1.00 98.44 291 LEU A O 1
ATOM 2231 N N . ILE A 1 292 ? 6.706 -7.999 -7.584 1.00 98.50 292 ILE A N 1
ATOM 2232 C CA . ILE A 1 292 ? 5.244 -7.955 -7.740 1.00 98.50 292 ILE A CA 1
ATOM 2233 C C . ILE A 1 292 ? 4.738 -9.192 -8.500 1.00 98.50 292 ILE A C 1
ATOM 2235 O O . ILE A 1 292 ? 3.760 -9.826 -8.111 1.00 98.50 292 ILE A O 1
ATOM 2239 N N . HIS A 1 293 ? 5.435 -9.578 -9.568 1.00 97.56 293 HIS A N 1
ATOM 2240 C CA . HIS A 1 293 ? 4.995 -10.633 -10.478 1.00 97.56 293 HIS A CA 1
ATOM 2241 C C . HIS A 1 293 ? 5.061 -12.040 -9.870 1.00 97.56 293 HIS A C 1
ATOM 2243 O O . HIS A 1 293 ? 4.219 -12.885 -10.159 1.00 97.56 293 HIS A O 1
ATOM 2249 N N . THR A 1 294 ? 6.075 -12.320 -9.045 1.00 97.31 294 THR A N 1
ATOM 2250 C CA . THR A 1 294 ? 6.380 -13.700 -8.610 1.00 97.31 294 THR A CA 1
ATOM 2251 C C . THR A 1 294 ? 6.086 -13.978 -7.139 1.00 97.31 294 THR A C 1
ATOM 2253 O O . THR A 1 294 ? 6.172 -15.128 -6.709 1.00 97.31 294 THR A O 1
ATOM 2256 N N . THR A 1 295 ? 5.752 -12.959 -6.344 1.00 97.81 295 THR A N 1
ATOM 2257 C CA . THR A 1 295 ? 5.362 -13.171 -4.945 1.00 97.81 295 THR A CA 1
ATOM 2258 C C . THR A 1 295 ? 3.949 -13.740 -4.892 1.00 97.81 295 THR A C 1
ATOM 2260 O O . THR A 1 295 ? 2.989 -13.083 -5.281 1.00 97.81 295 THR A O 1
ATOM 2263 N N . THR A 1 296 ? 3.817 -14.976 -4.410 1.00 96.12 296 THR A N 1
ATOM 2264 C CA . THR A 1 296 ? 2.523 -15.659 -4.301 1.00 96.12 296 THR A CA 1
ATOM 2265 C C . THR A 1 296 ? 1.537 -14.872 -3.436 1.00 96.12 296 THR A C 1
ATOM 2267 O O . THR A 1 296 ? 1.825 -14.560 -2.277 1.00 96.12 296 THR A O 1
ATOM 2270 N N . GLY A 1 297 ? 0.365 -14.594 -4.009 1.00 95.88 297 GLY A N 1
ATOM 2271 C CA . GLY A 1 297 ? -0.720 -13.855 -3.366 1.00 95.88 297 GLY A CA 1
ATOM 2272 C C . GLY A 1 297 ? -0.458 -12.356 -3.204 1.00 95.88 297 GLY A C 1
ATOM 2273 O O . GLY A 1 297 ? -1.190 -11.701 -2.476 1.00 95.88 297 GLY A O 1
ATOM 2274 N N . TYR A 1 298 ? 0.608 -11.813 -3.808 1.00 98.00 298 TYR A N 1
ATOM 2275 C CA . TYR A 1 298 ? 0.823 -10.368 -3.832 1.00 98.00 298 TYR A CA 1
ATOM 2276 C C . TYR A 1 298 ? -0.088 -9.715 -4.881 1.00 98.00 298 TYR A C 1
ATOM 2278 O O . TYR A 1 298 ? -0.226 -10.284 -5.968 1.00 98.00 298 TYR A O 1
ATOM 2286 N N . PRO A 1 299 ? -0.669 -8.530 -4.613 1.00 96.56 299 PRO A N 1
ATOM 2287 C CA . PRO A 1 299 ? -1.592 -7.884 -5.541 1.00 96.56 299 PRO A CA 1
ATOM 2288 C C . PRO A 1 299 ? -0.967 -7.597 -6.908 1.00 96.56 299 PRO A C 1
ATOM 2290 O O . PRO A 1 299 ? -0.088 -6.743 -7.049 1.00 96.56 299 PRO A O 1
ATOM 2293 N N . ASN A 1 300 ? -1.416 -8.326 -7.928 1.00 96.56 300 ASN A N 1
ATOM 2294 C CA . ASN A 1 300 ? -0.875 -8.245 -9.284 1.00 96.56 300 ASN A CA 1
ATOM 2295 C C . ASN A 1 300 ? -1.935 -8.455 -10.387 1.00 96.56 300 ASN A C 1
ATOM 2297 O O . ASN A 1 300 ? -1.582 -8.607 -11.558 1.00 96.56 300 ASN A O 1
ATOM 2301 N N . GLN A 1 301 ? -3.222 -8.426 -10.034 1.00 95.75 301 GLN A N 1
ATOM 2302 C CA . GLN A 1 301 ? -4.334 -8.675 -10.952 1.00 95.75 301 GLN A CA 1
ATOM 2303 C C . GLN A 1 301 ? -5.218 -7.442 -11.135 1.00 95.75 301 GLN A C 1
ATOM 2305 O O . GLN A 1 301 ? -5.458 -7.030 -12.271 1.00 95.75 301 GLN A O 1
ATOM 2310 N N . ILE A 1 302 ? -5.687 -6.842 -10.035 1.00 95.88 302 ILE A N 1
ATOM 2311 C CA . ILE A 1 302 ? -6.719 -5.799 -10.069 1.00 95.88 302 ILE A CA 1
ATOM 2312 C C . ILE A 1 302 ? -6.294 -4.589 -9.231 1.00 95.88 302 ILE A C 1
ATOM 2314 O O . ILE A 1 302 ? -5.911 -4.726 -8.073 1.00 95.88 302 ILE A O 1
ATOM 2318 N N . TRP A 1 303 ? -6.390 -3.386 -9.801 1.00 96.75 303 TRP A N 1
ATOM 2319 C CA . TRP A 1 303 ? -6.262 -2.146 -9.031 1.00 96.75 303 TRP A CA 1
ATOM 2320 C C . TRP A 1 303 ? -7.525 -1.911 -8.185 1.00 96.75 303 TRP A C 1
ATOM 2322 O O . TRP A 1 303 ? -8.631 -2.007 -8.733 1.00 96.75 303 TRP A O 1
ATOM 2332 N N . PRO A 1 304 ? -7.415 -1.593 -6.882 1.00 96.75 304 PRO A N 1
ATOM 2333 C CA . PRO A 1 304 ? -8.590 -1.354 -6.056 1.00 96.75 304 PRO A CA 1
ATOM 2334 C C . PRO A 1 304 ? -9.341 -0.092 -6.497 1.00 96.75 304 PRO A C 1
ATOM 2336 O O . PRO A 1 304 ? -8.762 0.929 -6.859 1.00 96.75 304 PRO A O 1
ATOM 2339 N N . ASN A 1 305 ? -10.665 -0.158 -6.448 1.00 95.50 305 ASN A N 1
ATOM 2340 C CA . ASN A 1 305 ? -11.561 0.931 -6.845 1.00 95.50 305 ASN A CA 1
ATOM 2341 C C . ASN A 1 305 ? -12.750 1.106 -5.884 1.00 95.50 305 ASN A C 1
ATOM 2343 O O . ASN A 1 305 ? -13.702 1.817 -6.201 1.00 95.50 305 ASN A O 1
ATOM 2347 N N . GLY A 1 306 ? -12.740 0.411 -4.743 1.00 94.50 306 GLY A N 1
ATOM 2348 C CA . GLY A 1 306 ? -13.821 0.429 -3.760 1.00 94.50 306 GLY A CA 1
ATOM 2349 C C . GLY A 1 306 ? -15.064 -0.370 -4.168 1.00 94.50 306 GLY A C 1
ATOM 2350 O O . GLY A 1 306 ? -16.089 -0.289 -3.490 1.00 94.50 306 GLY A O 1
ATOM 2351 N N . GLN A 1 307 ? -15.012 -1.155 -5.248 1.00 95.25 307 GLN A N 1
ATOM 2352 C CA . GLN A 1 307 ? -16.105 -2.018 -5.716 1.00 95.25 307 GLN A CA 1
ATOM 2353 C C . GLN A 1 307 ? -15.802 -3.493 -5.440 1.00 95.25 307 GLN A C 1
ATOM 2355 O O . GLN A 1 307 ? -15.638 -4.293 -6.356 1.00 95.25 307 GLN A O 1
ATOM 2360 N N . TYR A 1 308 ? -15.729 -3.856 -4.161 1.00 94.12 308 TYR A N 1
ATOM 2361 C CA . TYR A 1 308 ? -15.513 -5.240 -3.748 1.00 94.12 308 TYR A CA 1
ATOM 2362 C C . TYR A 1 308 ? -16.834 -6.042 -3.728 1.00 94.12 308 TYR A C 1
ATOM 2364 O O . TYR A 1 308 ? -17.780 -5.613 -3.057 1.00 94.12 308 TYR A O 1
ATOM 2372 N N . PRO A 1 309 ? -16.934 -7.189 -4.428 1.00 94.00 309 PRO A N 1
ATOM 2373 C CA . PRO A 1 309 ? -18.189 -7.923 -4.599 1.00 94.00 309 PRO A CA 1
ATOM 2374 C C . PRO A 1 309 ? -18.623 -8.715 -3.360 1.00 94.00 309 PRO A C 1
ATOM 2376 O O . PRO A 1 309 ? -19.819 -8.934 -3.170 1.00 94.00 309 PRO A O 1
ATOM 2379 N N . HIS A 1 310 ? -17.690 -9.114 -2.492 1.00 90.25 310 HIS A N 1
ATOM 2380 C CA . HIS A 1 310 ? -17.976 -9.960 -1.327 1.00 90.25 310 HIS A CA 1
ATOM 2381 C C . HIS A 1 310 ? -18.168 -9.132 -0.061 1.00 90.25 310 HIS A C 1
ATOM 2383 O O . HIS A 1 310 ? -17.446 -9.269 0.922 1.00 90.25 310 HIS A O 1
ATOM 2389 N N . THR A 1 311 ? -19.155 -8.235 -0.063 1.00 85.38 311 THR A N 1
ATOM 2390 C CA . THR A 1 311 ? -19.380 -7.302 1.056 1.00 85.38 311 THR A CA 1
ATOM 2391 C C . THR A 1 311 ? -19.695 -7.988 2.386 1.00 85.38 311 THR A C 1
ATOM 2393 O O . THR A 1 311 ? -19.534 -7.371 3.432 1.00 85.38 311 THR A O 1
ATOM 2396 N N . GLN A 1 312 ? -20.114 -9.256 2.372 1.00 82.81 312 GLN A N 1
ATOM 2397 C CA . GLN A 1 312 ? -20.267 -10.074 3.578 1.00 82.81 312 GLN A CA 1
ATOM 2398 C C . GLN A 1 312 ? -18.947 -10.290 4.341 1.00 82.81 312 GLN A C 1
ATOM 2400 O O . GLN A 1 312 ? -18.985 -10.646 5.516 1.00 82.81 312 GLN A O 1
ATOM 2405 N N . ASN A 1 313 ? -17.803 -10.039 3.695 1.00 81.31 313 ASN A N 1
ATOM 2406 C CA . ASN A 1 313 ? -16.460 -10.108 4.273 1.00 81.31 313 ASN A CA 1
ATOM 2407 C C . ASN A 1 313 ? -16.042 -8.804 4.981 1.00 81.31 313 ASN A C 1
ATOM 2409 O O . ASN A 1 313 ? -14.890 -8.631 5.375 1.00 81.31 313 ASN A O 1
ATOM 2413 N N . ILE A 1 314 ? -16.954 -7.838 5.096 1.00 80.06 314 ILE A N 1
ATOM 2414 C CA . ILE A 1 314 ? -16.704 -6.529 5.693 1.00 80.06 314 ILE A CA 1
ATOM 2415 C C . ILE A 1 314 ? -17.745 -6.316 6.790 1.00 80.06 314 ILE A C 1
ATOM 2417 O O . ILE A 1 314 ? -18.947 -6.339 6.524 1.00 80.06 314 ILE A O 1
ATOM 2421 N N . VAL A 1 315 ? -17.296 -6.079 8.026 1.00 77.69 315 VAL A N 1
ATOM 2422 C CA . VAL A 1 315 ? -18.181 -5.853 9.175 1.00 77.69 315 VAL A CA 1
ATOM 2423 C C . VAL A 1 315 ? -17.980 -4.433 9.691 1.00 77.69 315 VAL A C 1
ATOM 2425 O O . VAL A 1 315 ? -16.979 -4.086 10.309 1.00 77.69 315 VAL A O 1
ATOM 2428 N N . ILE A 1 316 ? -18.956 -3.570 9.439 1.00 72.44 316 ILE A N 1
ATOM 2429 C CA . ILE A 1 316 ? -18.916 -2.189 9.923 1.00 72.44 316 ILE A CA 1
ATOM 2430 C C . ILE A 1 316 ? -19.731 -2.119 11.211 1.00 72.44 316 ILE A C 1
ATOM 2432 O O . ILE A 1 316 ? -20.952 -2.274 11.187 1.00 72.44 316 ILE A O 1
ATOM 2436 N N . GLU A 1 317 ? -19.053 -1.905 12.337 1.00 68.62 317 GLU A N 1
ATOM 2437 C CA . GLU A 1 317 ? -19.672 -1.820 13.658 1.00 68.62 317 GLU A CA 1
ATOM 2438 C C . GLU A 1 317 ? -19.794 -0.351 14.070 1.00 68.62 317 GLU A C 1
ATOM 2440 O O . GLU A 1 317 ? -18.865 0.258 14.596 1.00 68.62 317 GLU A O 1
ATOM 2445 N N . SER A 1 318 ? -20.966 0.252 13.870 1.00 55.09 318 SER A N 1
ATOM 2446 C CA . SER A 1 318 ? -21.206 1.567 14.460 1.00 55.09 318 SER A CA 1
ATOM 2447 C C . SER A 1 318 ? -21.358 1.424 15.976 1.00 55.09 318 SER A C 1
ATOM 2449 O O . SER A 1 318 ? -22.388 0.945 16.460 1.00 55.09 318 SER A O 1
ATOM 2451 N N . THR A 1 319 ? -20.373 1.889 16.730 1.00 46.19 319 THR A N 1
ATOM 2452 C CA . THR A 1 319 ? -20.550 2.313 18.120 1.00 46.19 319 THR A CA 1
ATOM 2453 C C . THR A 1 319 ? -21.529 3.485 18.104 1.00 46.19 319 THR A C 1
ATOM 2455 O O . THR A 1 319 ? -21.178 4.631 17.832 1.00 46.19 319 THR A O 1
ATOM 2458 N N . SER A 1 320 ? -22.814 3.182 18.292 1.00 34.47 320 SER A N 1
ATOM 2459 C CA . SER A 1 320 ? -23.773 4.226 18.653 1.00 34.47 320 SER A CA 1
ATOM 2460 C C . SER A 1 320 ? -23.353 4.771 20.023 1.00 34.47 320 SER A C 1
ATOM 2462 O O . SER A 1 320 ? -22.987 3.952 20.870 1.00 34.47 320 SER A O 1
ATOM 2464 N N . PRO A 1 321 ? -23.357 6.098 20.239 1.00 39.50 321 PRO A N 1
ATOM 2465 C CA . PRO A 1 321 ? -23.137 6.661 21.568 1.00 39.50 321 PRO A CA 1
ATOM 2466 C C . PRO A 1 321 ? -24.179 6.167 22.581 1.00 39.50 321 PRO A C 1
ATOM 2468 O O . PRO A 1 321 ? -25.322 5.856 22.162 1.00 39.50 321 PRO A O 1
#

pLDDT: mean 75.05, std 26.02, range [22.55, 98.5]

Foldseek 3Di:
DDPDDDDDDDDDDDDDDDDDDDPDDDPPVVPPDPDPDPDDDDDDDDDDDDDDDDPPPPPPDALVVVLQDLFKFKWFQFQPAPPCPVPNHHLAIEIEGPPQDPVLVLLLSLLLVCQQVVVLPSHGQDVQLSVQSVVQVEYEYEYADPVVVVVLLVSLCVVVVHNSCSSHRYFYDYSCLQDLAADLVRHHCSLQRSLLSSCVRRVCPPDCLVVLLVVLLCCCCPVPVVQADDDPPSDDPVNSSSVVLSLLLCLQQLVLSSVVPPGGPDPPVQSHGNVSSLVVCCVRRVSSSCSQVPPRSGNRRHRRNSPRPNCVSIGGGGSDD